Protein AF-A0A1F3XT17-F1 (afdb_monomer_lite)

Structure (mmCIF, N/CA/C/O backbone):
data_AF-A0A1F3XT17-F1
#
_entry.id   AF-A0A1F3XT17-F1
#
loop_
_atom_site.group_PDB
_atom_site.id
_atom_site.type_symbol
_atom_site.label_atom_id
_atom_site.label_alt_id
_atom_site.label_comp_id
_atom_site.label_asym_id
_atom_site.label_entity_id
_atom_site.label_seq_id
_atom_site.pdbx_PDB_ins_code
_atom_site.Cartn_x
_atom_site.Cartn_y
_atom_site.Cartn_z
_atom_site.occupancy
_atom_site.B_iso_or_equiv
_atom_site.auth_seq_id
_atom_site.auth_comp_id
_atom_site.auth_asym_id
_atom_site.auth_atom_id
_atom_site.pdbx_PDB_model_num
ATOM 1 N N . MET A 1 1 ? 41.816 -29.889 -20.019 1.00 43.56 1 MET A N 1
ATOM 2 C CA . MET A 1 1 ? 42.282 -30.436 -18.728 1.00 43.56 1 MET A CA 1
ATOM 3 C C . MET A 1 1 ? 43.667 -29.885 -18.440 1.00 43.56 1 MET A C 1
ATOM 5 O O . MET A 1 1 ? 44.611 -30.309 -19.085 1.00 43.56 1 MET A O 1
ATOM 9 N N . CYS A 1 2 ? 43.769 -28.908 -17.539 1.00 30.56 2 CYS A N 1
ATOM 10 C CA . CYS A 1 2 ? 45.002 -28.573 -16.827 1.00 30.56 2 CYS A CA 1
ATOM 11 C C . CYS A 1 2 ? 44.599 -27.730 -15.607 1.00 30.56 2 CYS A C 1
ATOM 13 O O . CYS A 1 2 ? 44.061 -26.636 -15.766 1.00 30.56 2 CYS A O 1
ATOM 15 N N . LEU A 1 3 ? 44.747 -28.311 -14.414 1.00 32.50 3 LEU A N 1
ATOM 16 C CA . LEU A 1 3 ? 44.487 -27.678 -13.122 1.00 32.50 3 LEU A CA 1
ATOM 17 C C . LEU A 1 3 ? 45.632 -26.719 -12.788 1.00 32.50 3 LEU A C 1
ATOM 19 O O . LEU A 1 3 ? 46.785 -27.142 -12.772 1.00 32.50 3 LEU A O 1
ATOM 23 N N . ILE A 1 4 ? 45.309 -25.484 -12.406 1.00 33.16 4 ILE A N 1
ATOM 24 C CA . ILE A 1 4 ? 46.196 -24.653 -11.587 1.00 33.16 4 ILE A CA 1
ATOM 25 C C . ILE A 1 4 ? 45.368 -24.099 -10.426 1.00 33.16 4 ILE A C 1
ATOM 27 O O . ILE A 1 4 ? 44.547 -23.198 -10.590 1.00 33.16 4 ILE A O 1
ATOM 31 N N . SER A 1 5 ? 45.588 -24.689 -9.252 1.00 33.97 5 SER A N 1
ATOM 32 C CA . SER A 1 5 ? 45.163 -24.177 -7.952 1.00 33.97 5 SER A CA 1
ATOM 33 C C . SER A 1 5 ? 45.982 -22.941 -7.593 1.00 33.97 5 SER A C 1
ATOM 35 O O . SER A 1 5 ? 47.209 -23.008 -7.557 1.00 33.97 5 SER A O 1
ATOM 37 N N . ILE A 1 6 ? 45.317 -21.838 -7.248 1.00 36.75 6 ILE A N 1
ATOM 38 C CA . ILE A 1 6 ? 45.936 -20.730 -6.513 1.00 36.75 6 ILE A CA 1
ATOM 39 C C . ILE A 1 6 ? 45.134 -20.512 -5.235 1.00 36.75 6 ILE A C 1
ATOM 41 O O . ILE A 1 6 ? 44.016 -20.003 -5.242 1.00 36.75 6 ILE A O 1
ATOM 45 N N . ILE A 1 7 ? 45.753 -20.916 -4.130 1.00 37.50 7 ILE A N 1
ATOM 46 C CA . ILE A 1 7 ? 45.386 -20.548 -2.769 1.00 37.50 7 ILE A CA 1
ATOM 47 C C . ILE A 1 7 ? 45.776 -19.077 -2.581 1.00 37.50 7 ILE A C 1
ATOM 49 O O . ILE A 1 7 ? 46.953 -18.730 -2.665 1.00 37.50 7 ILE A O 1
ATOM 53 N N . LYS A 1 8 ? 44.800 -18.213 -2.296 1.00 33.25 8 LYS A N 1
ATOM 54 C CA . LYS A 1 8 ? 45.031 -16.899 -1.684 1.00 33.25 8 LYS A CA 1
ATOM 55 C C . LYS A 1 8 ? 44.232 -16.818 -0.387 1.00 33.25 8 LYS A C 1
ATOM 57 O O . LYS A 1 8 ? 43.048 -16.509 -0.385 1.00 33.25 8 LYS A O 1
ATOM 62 N N . ALA A 1 9 ? 44.917 -17.112 0.712 1.00 38.06 9 ALA A N 1
ATOM 63 C CA . ALA A 1 9 ? 44.540 -16.674 2.046 1.00 38.06 9 ALA A CA 1
ATOM 64 C C . ALA A 1 9 ? 45.065 -15.246 2.227 1.00 38.06 9 ALA A C 1
ATOM 66 O O . ALA A 1 9 ? 46.262 -15.034 2.037 1.00 38.06 9 ALA A O 1
ATOM 67 N N . SER A 1 10 ? 44.215 -14.279 2.584 1.00 33.91 10 SER A N 1
ATOM 68 C CA . SER A 1 10 ? 44.646 -13.046 3.261 1.00 33.91 10 SER A CA 1
ATOM 69 C C . SER A 1 10 ? 43.464 -12.306 3.899 1.00 33.91 10 SER A C 1
ATOM 71 O O . SER A 1 10 ? 42.670 -11.675 3.214 1.00 33.91 10 SER A O 1
ATOM 73 N N . ILE A 1 11 ? 43.404 -12.425 5.228 1.00 35.34 11 ILE A N 1
ATOM 74 C CA . ILE A 1 11 ? 43.236 -11.345 6.215 1.00 35.34 11 ILE A CA 1
ATOM 75 C C . ILE A 1 11 ? 42.023 -10.416 6.006 1.00 35.34 11 ILE A C 1
ATOM 77 O O . ILE A 1 11 ? 42.114 -9.374 5.363 1.00 35.34 11 ILE A O 1
ATOM 81 N N . LEU A 1 12 ? 40.910 -10.752 6.667 1.00 33.56 12 LEU A N 1
ATOM 82 C CA . LEU A 1 12 ? 39.884 -9.775 7.040 1.00 33.56 12 LEU A CA 1
ATOM 83 C C . LEU A 1 12 ? 40.379 -8.950 8.243 1.00 33.56 12 LEU A C 1
ATOM 85 O O . LEU A 1 12 ? 40.774 -9.549 9.247 1.00 33.56 12 LEU A O 1
ATOM 89 N N . PRO A 1 13 ? 40.317 -7.608 8.212 1.00 38.50 13 PRO A N 1
ATOM 90 C CA . PRO A 1 13 ? 40.401 -6.824 9.430 1.00 38.50 13 PRO A CA 1
ATOM 91 C C . PRO A 1 13 ? 39.090 -6.981 10.208 1.00 38.50 13 PRO A C 1
ATOM 93 O O . PRO A 1 13 ? 37.997 -6.900 9.645 1.00 38.50 13 PRO A O 1
ATOM 96 N N . ALA A 1 14 ? 39.208 -7.223 11.511 1.00 35.81 14 ALA A N 1
ATOM 97 C CA . ALA A 1 14 ? 38.090 -7.244 12.439 1.00 35.81 14 ALA A CA 1
ATOM 98 C C . ALA A 1 14 ? 37.377 -5.882 12.414 1.00 35.81 14 ALA A C 1
ATOM 100 O O . ALA A 1 14 ? 37.879 -4.890 12.943 1.00 35.81 14 ALA A O 1
ATOM 101 N N . LEU A 1 15 ? 36.211 -5.836 11.768 1.00 33.75 15 LEU A N 1
ATOM 102 C CA . LEU A 1 15 ? 35.306 -4.700 11.827 1.00 33.75 15 LEU A CA 1
ATOM 103 C C . LEU A 1 15 ? 34.597 -4.755 13.184 1.00 33.75 15 LEU A C 1
ATOM 105 O O . LEU A 1 15 ? 33.729 -5.596 13.418 1.00 33.75 15 LEU A O 1
ATOM 109 N N . THR A 1 16 ? 34.996 -3.880 14.100 1.00 34.88 16 THR A N 1
ATOM 110 C CA . THR A 1 16 ? 34.283 -3.650 15.355 1.00 34.88 16 THR A CA 1
ATOM 111 C C . THR A 1 16 ? 32.865 -3.178 15.026 1.00 34.88 16 THR A C 1
ATOM 113 O O . THR A 1 16 ? 32.671 -2.036 14.611 1.00 34.88 16 THR A O 1
ATOM 116 N N . LEU A 1 17 ? 31.870 -4.055 15.198 1.00 33.22 17 LEU A N 1
ATOM 117 C CA . LEU A 1 17 ? 30.457 -3.678 15.202 1.00 33.22 17 LEU A CA 1
ATOM 118 C C . LEU A 1 17 ? 30.220 -2.720 16.381 1.00 33.22 17 LEU A C 1
ATOM 120 O O . LEU A 1 17 ? 30.021 -3.145 17.520 1.00 33.22 17 LEU A O 1
ATOM 124 N N . LEU A 1 18 ? 30.234 -1.414 16.113 1.00 31.41 18 LEU A N 1
ATOM 125 C CA . LEU A 1 18 ? 29.576 -0.448 16.982 1.00 31.41 18 LEU A CA 1
ATOM 126 C C . LEU A 1 18 ? 28.069 -0.695 16.868 1.00 31.41 18 LEU A C 1
ATOM 128 O O . LEU A 1 18 ? 27.424 -0.278 15.909 1.00 31.41 18 LEU A O 1
ATOM 132 N N . PHE A 1 19 ? 27.506 -1.380 17.862 1.00 31.92 19 PHE A N 1
ATOM 133 C CA . PHE A 1 19 ? 26.073 -1.346 18.113 1.00 31.92 19 PHE A CA 1
ATOM 134 C C . PHE A 1 19 ? 25.685 0.099 18.441 1.00 31.92 19 PHE A C 1
ATOM 136 O O . PHE A 1 19 ? 25.829 0.554 19.578 1.00 31.92 19 PHE A O 1
ATOM 143 N N . LEU A 1 20 ? 25.202 0.831 17.437 1.00 32.53 20 LEU A N 1
ATOM 144 C CA . LEU A 1 20 ? 24.429 2.044 17.657 1.00 32.53 20 LEU A CA 1
ATOM 145 C C . LEU A 1 20 ? 23.206 1.636 18.481 1.00 32.53 20 LEU A C 1
ATOM 147 O O . LEU A 1 20 ? 22.296 0.969 17.989 1.00 32.53 20 LEU A O 1
ATOM 151 N N . ARG A 1 21 ? 23.218 1.983 19.772 1.00 31.16 21 ARG A N 1
ATOM 152 C CA . ARG A 1 21 ? 22.024 1.892 20.611 1.00 31.16 21 ARG A CA 1
ATOM 153 C C . ARG A 1 21 ? 20.916 2.693 19.918 1.00 31.16 21 ARG A C 1
ATOM 155 O O . ARG A 1 21 ? 21.193 3.820 19.501 1.00 31.16 21 ARG A O 1
ATOM 162 N N . PRO A 1 22 ? 19.688 2.159 19.794 1.00 33.78 22 PRO A N 1
ATOM 163 C CA . PRO A 1 22 ? 18.572 2.952 19.304 1.00 33.78 22 PRO A CA 1
ATOM 164 C C . PRO A 1 22 ? 18.454 4.201 20.176 1.00 33.78 22 PRO A C 1
ATOM 166 O O . PRO A 1 22 ? 18.543 4.109 21.403 1.00 33.78 22 PRO A O 1
ATOM 169 N N . ALA A 1 23 ? 18.302 5.359 19.534 1.00 30.42 23 ALA A N 1
ATOM 170 C CA . ALA A 1 23 ? 18.061 6.613 20.223 1.00 30.42 23 ALA A CA 1
ATOM 171 C C . ALA A 1 23 ? 16.860 6.424 21.157 1.00 30.42 23 ALA A C 1
ATOM 173 O O . ALA A 1 23 ? 15.727 6.229 20.717 1.00 30.42 23 ALA A O 1
ATOM 174 N N . THR A 1 24 ? 17.120 6.421 22.462 1.00 31.16 24 THR A N 1
ATOM 175 C CA . THR A 1 24 ? 16.071 6.477 23.470 1.00 31.16 24 THR A CA 1
ATOM 176 C C . THR A 1 24 ? 15.416 7.839 23.328 1.00 31.16 24 THR A C 1
ATOM 178 O O . THR A 1 24 ? 16.029 8.855 23.657 1.00 31.16 24 THR A O 1
ATOM 181 N N . VAL A 1 25 ? 14.195 7.861 22.793 1.00 33.38 25 VAL A N 1
ATOM 182 C CA . VAL A 1 25 ? 13.337 9.047 22.820 1.00 33.38 25 VAL A CA 1
ATOM 183 C C . VAL A 1 25 ? 13.284 9.524 24.277 1.00 33.38 25 VAL A C 1
ATOM 185 O O . VAL A 1 25 ? 13.004 8.702 25.156 1.00 33.38 25 VAL A O 1
ATOM 188 N N . PRO A 1 26 ? 13.614 10.793 24.567 1.00 33.16 26 PRO A N 1
ATOM 189 C CA . PRO A 1 26 ? 13.653 11.278 25.935 1.00 33.16 26 PRO A CA 1
ATOM 190 C C . PRO A 1 26 ? 12.273 11.110 26.570 1.00 33.16 26 PRO A C 1
ATOM 192 O O . PRO A 1 26 ? 11.262 11.569 26.037 1.00 33.16 26 PRO A O 1
ATOM 195 N N . ALA A 1 27 ? 12.243 10.422 27.711 1.00 34.31 27 ALA A N 1
ATOM 196 C CA . ALA A 1 27 ? 11.067 10.359 28.556 1.00 34.31 27 ALA A CA 1
ATOM 197 C C . ALA A 1 27 ? 10.729 11.790 28.996 1.00 34.31 27 ALA A C 1
ATOM 199 O O . ALA A 1 27 ? 11.517 12.439 29.682 1.00 34.31 27 ALA A O 1
ATOM 200 N N . ALA A 1 28 ? 9.578 12.290 28.553 1.00 32.94 28 ALA A N 1
ATOM 201 C CA . ALA A 1 28 ? 9.070 13.596 28.938 1.00 32.94 28 ALA A CA 1
ATOM 202 C C . ALA A 1 28 ? 8.878 13.648 30.464 1.00 32.94 28 ALA A C 1
ATOM 204 O O . ALA A 1 28 ? 8.104 12.870 31.023 1.00 32.94 28 ALA A O 1
ATOM 205 N N . THR A 1 29 ? 9.576 14.557 31.143 1.00 34.09 29 THR A N 1
ATOM 206 C CA . THR A 1 29 ? 9.426 14.800 32.583 1.00 34.09 29 THR A CA 1
ATOM 207 C C . THR A 1 29 ? 8.677 16.107 32.860 1.00 34.09 29 THR A C 1
ATOM 209 O O . THR A 1 29 ? 9.153 17.157 32.447 1.00 34.09 29 THR A O 1
ATOM 212 N N . ALA A 1 30 ? 7.580 15.978 33.627 1.00 36.69 30 ALA A N 1
ATOM 213 C CA . ALA A 1 30 ? 6.891 16.920 34.536 1.00 36.69 30 ALA A CA 1
ATOM 214 C C . ALA A 1 30 ? 6.422 18.303 33.998 1.00 36.69 30 ALA A C 1
ATOM 216 O O . ALA A 1 30 ? 7.185 19.040 33.398 1.00 36.69 30 ALA A O 1
ATOM 217 N N . GLY A 1 31 ? 5.190 18.770 34.241 1.00 33.38 31 GLY A N 1
ATOM 218 C CA . GLY A 1 31 ? 4.309 18.481 35.375 1.00 33.38 31 GLY A CA 1
ATOM 219 C C . GLY A 1 31 ? 2.813 18.629 35.065 1.00 33.38 31 GLY A C 1
ATOM 220 O O . GLY A 1 31 ? 2.387 19.517 34.332 1.00 33.38 31 GLY A O 1
ATOM 221 N N . GLY A 1 32 ? 2.042 17.720 35.663 1.00 34.00 32 GLY A N 1
ATOM 222 C CA . GLY A 1 32 ? 0.626 17.449 35.412 1.00 34.00 32 GLY A CA 1
ATOM 223 C C . GLY A 1 32 ? 0.459 15.992 34.958 1.00 34.00 32 GLY A C 1
ATOM 224 O O . GLY A 1 32 ? 1.252 15.545 34.124 1.00 34.00 32 GLY A O 1
ATOM 225 N N . PRO A 1 33 ? -0.496 15.204 35.498 1.00 36.06 33 PRO A N 1
ATOM 226 C CA . PRO A 1 33 ? -0.820 13.922 34.883 1.00 36.06 33 PRO A CA 1
ATOM 227 C C . PRO A 1 33 ? -1.202 14.204 33.421 1.00 36.06 33 PRO A C 1
ATOM 229 O O . PRO A 1 33 ? -1.972 15.139 33.182 1.00 36.06 33 PRO A O 1
ATOM 232 N N . PRO A 1 34 ? -0.647 13.471 32.437 1.00 51.81 34 PRO A N 1
ATOM 233 C CA . PRO A 1 34 ? -1.040 13.668 31.050 1.00 51.81 34 PRO A CA 1
ATOM 234 C C . PRO A 1 34 ? -2.566 13.543 30.973 1.00 51.81 34 PRO A C 1
ATOM 236 O O . PRO A 1 34 ? -3.115 12.656 31.637 1.00 51.81 34 PRO A O 1
ATOM 239 N N . PRO A 1 35 ? -3.262 14.420 30.226 1.00 60.84 35 PRO A N 1
ATOM 240 C CA . PRO A 1 35 ? -4.709 14.337 30.117 1.00 60.84 35 PRO A CA 1
ATOM 241 C C . PRO A 1 35 ? -5.075 12.910 29.712 1.00 60.84 35 PRO A C 1
ATOM 243 O O . PRO A 1 35 ? -4.561 12.380 28.724 1.00 60.84 35 PRO A O 1
ATOM 246 N N . SER A 1 36 ? -5.887 12.247 30.531 1.00 80.62 36 SER A N 1
ATOM 247 C CA . SER A 1 36 ? -6.351 10.903 30.224 1.00 80.62 36 SER A CA 1
ATOM 248 C C . SER A 1 36 ? -7.244 10.960 28.988 1.00 80.62 36 SER A C 1
ATOM 250 O O . SER A 1 36 ? -7.932 11.949 28.732 1.00 80.62 36 SER A O 1
ATOM 252 N N . PHE A 1 37 ? -7.218 9.898 28.188 1.00 83.50 37 PHE A N 1
ATOM 253 C CA . PHE A 1 37 ? -8.181 9.742 27.108 1.00 83.50 37 PHE A CA 1
ATOM 254 C C . PHE A 1 37 ? -9.600 9.688 27.688 1.00 83.50 37 PHE A C 1
ATOM 256 O O . PHE A 1 37 ? -9.872 8.909 28.603 1.00 83.50 37 PHE A O 1
ATOM 263 N N . VAL A 1 38 ? -10.509 10.483 27.127 1.00 85.44 38 VAL A N 1
ATOM 264 C CA . VAL A 1 38 ? -11.935 10.482 27.463 1.00 85.44 38 VAL A CA 1
ATOM 265 C C . VAL A 1 38 ? -12.695 9.759 26.361 1.00 85.44 38 VAL A C 1
ATOM 267 O O . VAL A 1 38 ? -12.436 9.952 25.173 1.00 85.44 38 VAL A O 1
ATOM 270 N N . LYS A 1 39 ? -13.639 8.902 26.743 1.00 88.19 39 LYS A N 1
ATOM 271 C CA . LYS A 1 39 ? -14.502 8.201 25.794 1.00 88.19 39 LYS A CA 1
ATOM 272 C C . LYS A 1 39 ? -15.477 9.191 25.151 1.00 88.19 39 LYS A C 1
ATOM 274 O O . LYS A 1 39 ? -16.264 9.812 25.856 1.00 88.19 39 LYS A O 1
ATOM 279 N N . LEU A 1 40 ? -15.437 9.308 23.824 1.00 84.38 40 LEU A N 1
ATOM 280 C CA . LEU A 1 40 ? -16.256 10.251 23.056 1.00 84.38 40 LEU A CA 1
ATOM 281 C C . LEU A 1 40 ? -17.513 9.594 22.472 1.00 84.38 40 LEU A C 1
ATOM 283 O O . LEU A 1 40 ? -18.587 10.185 22.495 1.00 84.38 40 LEU A O 1
ATOM 287 N N . ALA A 1 41 ? -17.389 8.378 21.930 1.00 87.94 41 ALA A N 1
ATOM 288 C CA . ALA A 1 41 ? -18.494 7.682 21.270 1.00 87.94 41 ALA A CA 1
ATOM 289 C C . ALA A 1 41 ? -18.269 6.162 21.186 1.00 87.94 41 ALA A C 1
ATOM 291 O O . ALA A 1 41 ? -17.144 5.673 21.305 1.00 87.94 41 ALA A O 1
ATOM 292 N N . ASN A 1 42 ? -19.349 5.420 20.921 1.00 86.19 42 ASN A N 1
ATOM 293 C CA . ASN A 1 42 ? -19.303 4.020 20.492 1.00 86.19 42 ASN A CA 1
ATOM 294 C C . ASN A 1 42 ? -19.798 3.924 19.044 1.00 86.19 42 ASN A C 1
ATOM 296 O O . ASN A 1 42 ? -20.950 4.258 18.766 1.00 86.19 42 ASN A O 1
ATOM 300 N N . ALA A 1 43 ? -18.976 3.404 18.137 1.00 86.19 43 ALA A N 1
ATOM 301 C CA . ALA A 1 43 ? -19.401 3.017 16.796 1.00 86.19 43 ALA A CA 1
ATOM 302 C C . ALA A 1 43 ? -19.833 1.544 16.825 1.00 86.19 43 ALA A C 1
ATOM 304 O O . ALA A 1 43 ? -19.131 0.661 16.333 1.00 86.19 43 ALA A O 1
ATOM 305 N N . MET A 1 44 ? -20.979 1.270 17.463 1.00 80.38 44 MET A N 1
ATOM 306 C CA . MET A 1 44 ? -21.419 -0.097 17.793 1.00 80.38 44 MET A CA 1
ATOM 307 C C . MET A 1 44 ? -21.474 -1.028 16.576 1.00 80.38 44 MET A C 1
ATOM 309 O O . MET A 1 44 ? -21.053 -2.175 16.677 1.00 80.38 44 MET A O 1
ATOM 313 N N . ALA A 1 45 ? -21.915 -0.526 15.418 1.00 76.88 45 ALA A N 1
ATOM 314 C CA . ALA A 1 45 ? -21.977 -1.309 14.181 1.00 76.88 45 ALA A CA 1
ATOM 315 C C . ALA A 1 45 ? -20.597 -1.788 13.690 1.00 76.88 45 ALA A C 1
ATOM 317 O O . ALA A 1 45 ? -20.510 -2.808 13.014 1.00 76.88 45 ALA A O 1
ATOM 318 N N . ALA A 1 46 ? -19.527 -1.074 14.049 1.00 76.75 46 ALA A N 1
ATOM 319 C CA . ALA A 1 46 ? -18.148 -1.409 13.703 1.00 76.75 46 ALA A CA 1
ATOM 320 C C . ALA A 1 46 ? -17.365 -2.045 14.871 1.00 76.75 46 ALA A C 1
ATOM 322 O O . ALA A 1 46 ? -16.191 -2.367 14.700 1.00 76.75 46 ALA A O 1
ATOM 323 N N . GLY A 1 47 ? -17.973 -2.198 16.057 1.00 86.06 47 GLY A N 1
ATOM 324 C CA . GLY A 1 47 ? -17.296 -2.702 17.260 1.00 86.06 47 GLY A CA 1
ATOM 325 C C . GLY A 1 47 ? -16.197 -1.780 17.812 1.00 86.06 47 GLY A C 1
ATOM 326 O O . GLY A 1 47 ? -15.337 -2.243 18.563 1.00 86.06 47 GLY A O 1
ATOM 327 N N . ALA A 1 48 ? -16.203 -0.494 17.436 1.00 89.50 48 ALA A N 1
ATOM 328 C CA . ALA A 1 48 ? -15.146 0.455 17.786 1.00 89.50 48 ALA A CA 1
ATOM 329 C C . ALA A 1 48 ? -15.557 1.414 18.916 1.00 89.50 48 ALA A C 1
ATOM 331 O O . ALA A 1 48 ? -16.668 1.956 18.908 1.00 89.50 48 ALA A O 1
ATOM 332 N N . THR A 1 49 ? -14.635 1.697 19.839 1.00 93.12 49 THR A N 1
ATOM 333 C CA . THR A 1 49 ? -14.759 2.806 20.803 1.00 93.12 49 THR A CA 1
ATOM 334 C C . THR A 1 49 ? -13.881 3.980 20.374 1.00 93.12 49 THR A C 1
ATOM 336 O O . THR A 1 49 ? -12.705 3.795 20.072 1.00 93.12 49 THR A O 1
ATOM 339 N N . ILE A 1 50 ? -14.426 5.196 20.371 1.00 90.69 50 ILE A N 1
ATOM 340 C CA . ILE A 1 50 ? -13.673 6.411 20.037 1.00 90.69 50 ILE A CA 1
ATOM 341 C C . ILE A 1 50 ? -13.273 7.114 21.332 1.00 90.69 50 ILE A C 1
ATOM 343 O O . ILE A 1 50 ? -14.130 7.443 22.156 1.00 90.69 50 ILE A O 1
ATOM 347 N N . TRP A 1 51 ? -11.978 7.365 21.487 1.00 90.25 51 TRP A N 1
ATOM 348 C CA . TRP A 1 51 ? -11.380 8.069 22.613 1.00 90.25 51 TRP A CA 1
ATOM 349 C C . TRP A 1 51 ? -10.700 9.350 22.131 1.00 90.25 51 TRP A C 1
ATOM 351 O O . TRP A 1 51 ? -10.104 9.365 21.057 1.00 90.25 51 TRP A O 1
ATOM 361 N N . GLY A 1 52 ? -10.750 10.411 22.933 1.00 85.12 52 GLY A N 1
ATOM 362 C CA . GLY A 1 52 ? -10.095 11.686 22.648 1.00 85.12 52 GLY A CA 1
ATOM 363 C C . GLY A 1 52 ? -9.150 12.107 23.764 1.00 85.12 52 GLY A C 1
ATOM 364 O O . GLY A 1 52 ? -9.488 11.975 24.940 1.00 85.12 52 GLY A O 1
ATOM 365 N N . ARG A 1 53 ? -7.980 12.637 23.409 1.00 85.94 53 ARG A N 1
ATOM 366 C CA . ARG A 1 53 ? -7.043 13.289 24.327 1.00 85.94 53 ARG A CA 1
ATOM 367 C C . ARG A 1 53 ? -6.589 14.613 23.743 1.00 85.94 53 ARG A C 1
ATOM 369 O O . ARG A 1 53 ? -6.247 14.687 22.566 1.00 85.94 53 ARG A O 1
ATOM 376 N N . ALA A 1 54 ? -6.544 15.635 24.600 1.00 72.31 54 ALA A N 1
ATOM 377 C CA . ALA A 1 54 ? -6.055 16.962 24.238 1.00 72.31 54 ALA A CA 1
ATOM 378 C C . ALA A 1 54 ? -6.662 17.460 22.916 1.00 72.31 54 ALA A C 1
ATOM 380 O O . ALA A 1 54 ? -5.968 18.015 22.072 1.00 72.31 54 ALA A O 1
ATOM 381 N N . CYS A 1 55 ? -7.976 17.290 22.770 1.00 64.50 55 CYS A N 1
ATOM 382 C CA . CYS A 1 55 ? -8.788 17.875 21.701 1.00 64.50 55 CYS A CA 1
ATOM 383 C C . CYS A 1 55 ? -8.732 19.423 21.641 1.00 64.50 55 CYS A C 1
ATOM 385 O O . CYS A 1 55 ? -9.460 20.018 20.859 1.00 64.50 55 CYS A O 1
ATOM 387 N N . GLY A 1 56 ? -7.932 20.075 22.493 1.00 57.38 56 GLY A N 1
ATOM 388 C CA . GLY A 1 56 ? -7.956 21.511 22.755 1.00 57.38 56 GLY A CA 1
ATOM 389 C C . GLY A 1 56 ? -7.653 22.415 21.552 1.00 57.38 56 GLY A C 1
ATOM 390 O O . GLY A 1 56 ? -7.146 21.970 20.529 1.00 57.38 56 GLY A O 1
ATOM 391 N N . THR A 1 57 ? -7.985 23.699 21.761 1.00 48.22 57 THR A N 1
ATOM 392 C CA . THR A 1 57 ? -8.250 24.824 20.824 1.00 48.22 57 THR A CA 1
ATOM 393 C C . THR A 1 57 ? -9.459 24.673 19.904 1.00 48.22 57 THR A C 1
ATOM 395 O O . THR A 1 57 ? -10.072 25.686 19.573 1.00 48.22 57 THR A O 1
ATOM 398 N N . MET A 1 58 ? -9.881 23.452 19.586 1.00 49.59 58 MET A N 1
ATOM 399 C CA . MET A 1 58 ? -11.230 23.181 19.088 1.00 49.59 58 MET A CA 1
ATOM 400 C C . MET A 1 58 ? -12.195 23.200 20.287 1.00 49.59 58 MET A C 1
ATOM 402 O O . MET A 1 58 ? -11.881 22.635 21.335 1.00 49.59 58 MET A O 1
ATOM 406 N N . GLN A 1 59 ? -13.330 23.901 20.197 1.00 57.22 59 GLN A N 1
ATOM 407 C CA . GLN A 1 59 ? -14.326 23.876 21.280 1.00 57.22 59 GLN A CA 1
ATOM 408 C C . GLN A 1 59 ? -14.809 22.426 21.472 1.00 57.22 59 GLN A C 1
ATOM 410 O O . GLN A 1 59 ? -14.841 21.672 20.503 1.00 57.22 59 GLN A O 1
ATOM 415 N N . ASP A 1 60 ? -15.192 22.011 22.687 1.00 58.75 60 ASP A N 1
ATOM 416 C CA . ASP A 1 60 ? -15.630 20.627 22.982 1.00 58.75 60 ASP A CA 1
ATOM 417 C C . ASP A 1 60 ? -16.691 20.095 21.988 1.00 58.75 60 ASP A C 1
ATOM 419 O O . ASP A 1 60 ? -16.741 18.899 21.677 1.00 58.75 60 ASP A O 1
ATOM 423 N N . GLU A 1 61 ? -17.494 21.000 21.418 1.00 62.38 61 GLU A N 1
ATOM 424 C CA . GLU A 1 61 ? -18.467 20.729 20.355 1.00 62.38 61 GLU A CA 1
ATOM 425 C C . GLU A 1 61 ? -17.853 20.101 19.087 1.00 62.38 61 GLU A C 1
ATOM 427 O O . GLU A 1 61 ? -18.473 19.244 18.445 1.00 62.38 61 GLU A O 1
ATOM 432 N N . ASP A 1 62 ? -16.622 20.463 18.733 1.00 75.12 62 ASP A N 1
ATOM 433 C CA . ASP A 1 62 ? -15.961 19.986 17.523 1.00 75.12 62 ASP A CA 1
ATOM 434 C C . ASP A 1 62 ? -15.438 18.551 17.664 1.00 75.12 62 ASP A C 1
ATOM 436 O O . ASP A 1 62 ? -15.486 17.782 16.696 1.00 75.12 62 ASP A O 1
ATOM 440 N N . CYS A 1 63 ? -14.996 18.131 18.857 1.00 74.06 63 CYS A N 1
ATOM 441 C CA . CYS A 1 63 ? -14.589 16.738 19.071 1.00 74.06 63 CYS A CA 1
ATOM 442 C C . CYS A 1 63 ? -15.792 15.788 19.086 1.00 74.06 63 CYS A C 1
ATOM 444 O O . CYS A 1 63 ? -15.721 14.704 18.501 1.00 74.06 63 CYS A O 1
ATOM 446 N N . GLY A 1 64 ? -16.932 16.214 19.642 1.00 79.00 64 GLY A N 1
ATOM 447 C CA . GLY A 1 64 ? -18.190 15.468 19.530 1.00 79.00 64 GLY A CA 1
ATOM 448 C C . GLY A 1 64 ? -18.649 15.312 18.074 1.00 79.00 64 GLY A C 1
ATOM 449 O O . GLY A 1 64 ? -18.985 14.207 17.632 1.00 79.00 64 GLY A O 1
ATOM 450 N N . ARG A 1 65 ? -18.595 16.396 17.286 1.00 83.00 65 ARG A N 1
ATOM 451 C CA . ARG A 1 65 ? -18.922 16.372 15.849 1.00 83.00 65 ARG A CA 1
ATOM 452 C C . ARG A 1 65 ? -17.980 15.462 15.060 1.00 83.00 65 ARG A C 1
ATOM 454 O O . ARG A 1 65 ? -18.441 14.664 14.242 1.00 83.00 65 ARG A O 1
ATOM 461 N N . THR A 1 66 ? -16.682 15.545 15.336 1.00 83.69 66 THR A N 1
ATOM 462 C CA . THR A 1 66 ? -15.652 14.700 14.720 1.00 83.69 66 THR A CA 1
ATOM 463 C C . THR A 1 66 ? -15.900 13.222 15.021 1.00 83.69 66 THR A C 1
ATOM 465 O O . THR A 1 66 ? -15.961 12.410 14.099 1.00 83.69 66 THR A O 1
ATOM 468 N N . ALA A 1 67 ? -16.155 12.869 16.285 1.00 86.50 67 ALA A N 1
ATOM 469 C CA . ALA A 1 67 ? -16.466 11.496 16.682 1.00 86.50 67 ALA A CA 1
ATOM 470 C C . ALA A 1 67 ? -17.741 10.962 16.002 1.00 86.50 67 ALA A C 1
ATOM 472 O O . ALA A 1 67 ? -17.773 9.814 15.557 1.00 86.50 67 ALA A O 1
ATOM 473 N N . SER A 1 68 ? -18.775 11.798 15.862 1.00 86.25 68 SER A N 1
ATOM 474 C CA . SER A 1 68 ? -20.006 11.446 15.141 1.00 86.25 68 SER A CA 1
ATOM 475 C C . SER A 1 68 ? -19.754 11.183 13.650 1.00 86.25 68 SER A C 1
ATOM 477 O O . SER A 1 68 ? -20.225 10.185 13.096 1.00 86.25 68 SER A O 1
ATOM 479 N N . ASN A 1 69 ? -18.949 12.027 12.997 1.00 87.31 69 ASN A N 1
ATOM 480 C CA . ASN A 1 69 ? -18.574 11.846 11.593 1.00 87.31 69 ASN A CA 1
ATOM 481 C C . ASN A 1 69 ? -17.762 10.568 11.369 1.00 87.31 69 ASN A C 1
ATOM 483 O O . ASN A 1 69 ? -18.104 9.788 10.478 1.00 87.31 69 ASN A O 1
ATOM 487 N N . ILE A 1 70 ? -16.766 10.313 12.221 1.00 90.81 70 ILE A N 1
ATOM 488 C CA . ILE A 1 70 ? -15.979 9.075 12.195 1.00 90.81 70 ILE A CA 1
ATOM 489 C C . ILE A 1 70 ? -16.893 7.862 12.397 1.00 90.81 70 ILE A C 1
ATOM 491 O O . ILE A 1 70 ? -16.830 6.918 11.620 1.00 90.81 70 ILE A O 1
ATOM 495 N N . SER A 1 71 ? -17.797 7.889 13.381 1.00 90.69 71 SER A N 1
ATOM 496 C CA . SER A 1 71 ? -18.731 6.782 13.648 1.00 90.69 71 SER A CA 1
ATOM 497 C C . SER A 1 71 ? -19.587 6.418 12.423 1.00 90.69 71 SER A C 1
ATOM 499 O O . SER A 1 71 ? -19.768 5.240 12.088 1.00 90.69 71 SER A O 1
ATOM 501 N N . ARG A 1 72 ? -20.061 7.433 11.691 1.00 90.19 72 ARG A N 1
ATOM 502 C CA . ARG A 1 72 ? -20.815 7.251 10.444 1.00 90.19 72 ARG A CA 1
ATOM 503 C C . ARG A 1 72 ? -19.963 6.606 9.348 1.00 90.19 72 ARG A C 1
ATOM 505 O O . ARG A 1 72 ? -20.411 5.644 8.727 1.00 90.19 72 ARG A O 1
ATOM 512 N N . GLN A 1 73 ? -18.747 7.112 9.134 1.00 92.25 73 GLN A N 1
ATOM 513 C CA . GLN A 1 73 ? -17.807 6.573 8.144 1.00 92.25 73 GLN A CA 1
ATOM 514 C C . GLN A 1 73 ? -17.418 5.131 8.473 1.00 92.25 73 GLN A C 1
ATOM 516 O O . GLN A 1 73 ? -17.470 4.264 7.606 1.00 92.25 73 GLN A O 1
ATOM 521 N N . LEU A 1 74 ? -17.133 4.838 9.743 1.00 93.38 74 LEU A N 1
ATOM 522 C CA . LEU A 1 74 ? -16.802 3.495 10.213 1.00 93.38 74 LEU A CA 1
ATOM 523 C C . LEU A 1 74 ? -17.892 2.481 9.909 1.00 93.38 74 LEU A C 1
ATOM 525 O O . LEU A 1 74 ? -17.588 1.362 9.518 1.00 93.38 74 LEU A O 1
ATOM 529 N N . THR A 1 75 ? -19.157 2.862 10.062 1.00 91.50 75 THR A N 1
ATOM 530 C CA . THR A 1 75 ? -20.273 1.965 9.746 1.00 91.50 75 THR A CA 1
ATOM 531 C C . THR A 1 75 ? -20.283 1.601 8.259 1.00 91.50 75 THR A C 1
ATOM 533 O O . THR A 1 75 ? -20.546 0.454 7.906 1.00 91.50 75 THR A O 1
ATOM 536 N N . GLN A 1 76 ? -19.969 2.549 7.376 1.00 92.25 76 GLN A N 1
ATOM 537 C CA . GLN A 1 76 ? -19.881 2.289 5.937 1.00 92.25 76 GLN A CA 1
ATOM 538 C C . GLN A 1 76 ? -18.664 1.417 5.607 1.00 92.25 76 GLN A C 1
ATOM 540 O O . GLN A 1 76 ? -18.806 0.395 4.937 1.00 92.25 76 GLN A O 1
ATOM 545 N N . ILE A 1 77 ? -17.492 1.768 6.144 1.00 95.56 77 ILE A N 1
ATOM 546 C CA . ILE A 1 77 ? -16.235 1.047 5.912 1.00 95.56 77 ILE A CA 1
ATOM 547 C C . ILE A 1 77 ? -16.316 -0.389 6.452 1.00 95.56 77 ILE A C 1
ATOM 549 O O . ILE A 1 77 ? -15.992 -1.332 5.737 1.00 95.56 77 ILE A O 1
ATOM 553 N N . ALA A 1 78 ? -16.804 -0.591 7.678 1.00 95.38 78 ALA A N 1
ATOM 554 C CA . ALA A 1 78 ? -16.892 -1.909 8.314 1.00 95.38 78 ALA A CA 1
ATOM 555 C C . ALA A 1 78 ? -17.825 -2.882 7.574 1.00 95.38 78 ALA A C 1
ATOM 557 O O . ALA A 1 78 ? -17.648 -4.097 7.659 1.00 95.38 78 ALA A O 1
ATOM 558 N N . ASN A 1 79 ? -18.802 -2.359 6.828 1.00 95.44 79 ASN A N 1
ATOM 559 C CA . ASN A 1 79 ? -19.692 -3.162 5.993 1.00 95.44 79 ASN A CA 1
ATOM 560 C C . ASN A 1 79 ? -19.095 -3.509 4.620 1.00 95.44 79 ASN A C 1
ATOM 562 O O . ASN A 1 79 ? -19.649 -4.363 3.923 1.00 95.44 79 ASN A O 1
ATOM 566 N N . HIS A 1 80 ? -17.974 -2.894 4.231 1.00 96.94 80 HIS A N 1
ATOM 567 C CA . HIS A 1 80 ? -17.279 -3.212 2.988 1.00 96.94 80 HIS A CA 1
ATOM 568 C C . HIS A 1 80 ? -16.706 -4.639 3.023 1.00 96.94 80 HIS A C 1
ATOM 570 O O . HIS A 1 80 ? -16.242 -5.110 4.063 1.00 96.94 80 HIS A O 1
ATOM 576 N N . GLY A 1 81 ? -16.692 -5.331 1.877 1.00 95.88 81 GLY A N 1
ATOM 577 C CA . GLY A 1 81 ? -16.339 -6.757 1.791 1.00 95.88 81 GLY A CA 1
ATOM 578 C C . GLY A 1 81 ? -14.964 -7.115 2.370 1.00 95.88 81 GLY A C 1
ATOM 579 O O . GLY A 1 81 ? -14.814 -8.169 2.984 1.00 95.88 81 GLY A O 1
ATOM 580 N N . ILE A 1 82 ? -13.986 -6.211 2.257 1.00 96.62 82 ILE A N 1
ATOM 581 C CA . ILE A 1 82 ? -12.627 -6.430 2.780 1.00 96.62 82 ILE A CA 1
ATOM 582 C C . ILE A 1 82 ? -12.518 -6.318 4.310 1.00 96.62 82 ILE A C 1
ATOM 584 O O . ILE A 1 82 ? -11.543 -6.802 4.877 1.00 96.62 82 ILE A O 1
ATOM 588 N N . PHE A 1 83 ? -13.503 -5.711 4.984 1.00 97.38 83 PHE A N 1
ATOM 589 C CA . PHE A 1 83 ? -13.511 -5.507 6.442 1.00 97.38 83 PHE A CA 1
ATOM 590 C C . PHE A 1 83 ? -14.603 -6.299 7.159 1.00 97.38 83 PHE A C 1
ATOM 592 O O . PHE A 1 83 ? -14.448 -6.651 8.333 1.00 97.38 83 PHE A O 1
ATOM 599 N N . LYS A 1 84 ? -15.695 -6.611 6.458 1.00 95.31 84 LYS A N 1
ATOM 600 C CA . LYS A 1 84 ? -16.835 -7.341 7.005 1.00 95.31 84 LYS A CA 1
ATOM 601 C C . LYS A 1 84 ? -16.373 -8.654 7.639 1.00 95.31 84 LYS A C 1
ATOM 603 O O . LYS A 1 84 ? -15.763 -9.496 6.984 1.00 95.31 84 LYS A O 1
ATOM 608 N N . ASN A 1 85 ? -16.683 -8.824 8.925 1.00 95.12 85 ASN A N 1
ATOM 609 C CA . ASN A 1 85 ? -16.306 -9.978 9.757 1.00 95.12 85 ASN A CA 1
ATOM 610 C C . ASN A 1 85 ? -14.790 -10.192 9.960 1.00 95.12 85 ASN A C 1
ATOM 612 O O . ASN A 1 85 ? -14.388 -11.264 10.411 1.00 95.12 85 ASN A O 1
ATOM 616 N N . LYS A 1 86 ? -13.949 -9.208 9.625 1.00 96.31 86 LYS A N 1
ATOM 617 C CA . LYS A 1 86 ? -12.481 -9.293 9.739 1.00 96.31 86 LYS A CA 1
ATOM 618 C C . LYS A 1 86 ? -11.903 -8.337 10.780 1.00 96.31 86 LYS A C 1
ATOM 620 O O . LYS A 1 86 ? -10.773 -8.530 11.217 1.00 96.31 86 LYS A O 1
ATOM 625 N N . LEU A 1 87 ? -12.672 -7.329 11.189 1.00 95.50 87 LEU A N 1
ATOM 626 C CA . LEU A 1 87 ? -12.310 -6.448 12.296 1.00 95.50 87 LEU A CA 1
ATOM 627 C C . LEU A 1 87 ? -12.292 -7.216 13.629 1.00 95.50 87 LEU A C 1
ATOM 629 O O . LEU A 1 87 ? -13.115 -8.117 13.830 1.00 95.50 87 LEU A O 1
ATOM 633 N N . PRO A 1 88 ? -11.398 -6.851 14.567 1.00 94.06 88 PRO A N 1
ATOM 634 C CA . PRO A 1 88 ? -11.468 -7.355 15.931 1.00 94.06 88 PRO A CA 1
ATOM 635 C C . PRO A 1 88 ? -12.846 -7.085 16.544 1.00 94.06 88 PRO A C 1
ATOM 637 O O . PRO A 1 88 ? -13.446 -6.039 16.301 1.00 94.06 88 PRO A O 1
ATOM 640 N N . LYS A 1 89 ? -13.330 -8.002 17.393 1.00 93.19 89 LYS A N 1
ATOM 641 C CA . LYS A 1 89 ? -14.618 -7.836 18.099 1.00 93.19 89 LYS A CA 1
ATOM 642 C C . LYS A 1 89 ? -14.687 -6.526 18.889 1.00 93.19 89 LYS A C 1
ATOM 644 O O . LYS A 1 89 ? -15.755 -5.938 19.008 1.00 93.19 89 LYS A O 1
ATOM 649 N N . THR A 1 90 ? -13.548 -6.116 19.439 1.00 93.69 90 THR A N 1
ATOM 650 C CA . THR A 1 90 ? -13.367 -4.874 20.186 1.00 93.69 90 THR A CA 1
ATOM 651 C C . THR A 1 90 ? -12.077 -4.216 19.731 1.00 93.69 90 THR A C 1
ATOM 653 O O . THR A 1 90 ? -11.010 -4.834 19.782 1.00 93.69 90 THR A O 1
ATOM 656 N N . TRP A 1 91 ? -12.171 -2.964 19.310 1.00 97.06 91 TRP A N 1
ATOM 657 C CA . TRP A 1 91 ? -11.026 -2.135 18.954 1.00 97.06 91 TRP A CA 1
ATOM 658 C C . TRP A 1 91 ? -11.357 -0.663 19.196 1.00 97.06 91 TRP A C 1
ATOM 660 O O . TRP A 1 91 ? -12.474 -0.319 19.595 1.00 97.06 91 TRP A O 1
ATOM 670 N N . ALA A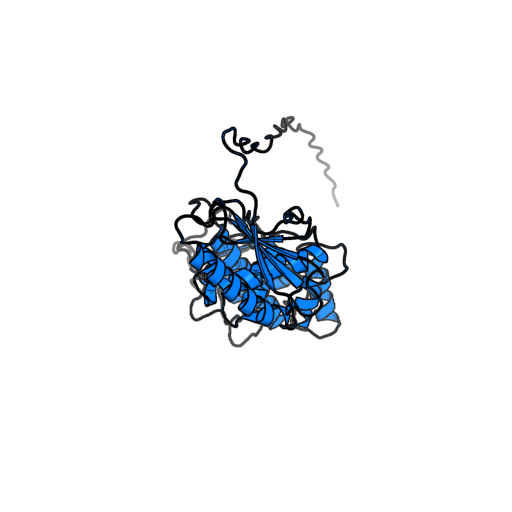 1 92 ? -10.380 0.213 19.000 1.00 96.56 92 ALA A N 1
ATOM 671 C CA . ALA A 1 92 ? -10.536 1.617 19.331 1.00 96.56 92 ALA A CA 1
ATOM 672 C C . ALA A 1 92 ? -9.870 2.572 18.340 1.00 96.56 92 ALA A C 1
ATOM 674 O O . ALA A 1 92 ? -8.903 2.235 17.658 1.00 96.56 92 ALA A O 1
ATOM 675 N N . ILE A 1 93 ? -10.383 3.800 18.323 1.00 95.81 93 ILE A N 1
ATOM 676 C CA . ILE A 1 93 ? -9.756 4.952 17.678 1.00 95.81 93 ILE A CA 1
ATOM 677 C C . ILE A 1 93 ? -9.338 5.926 18.765 1.00 95.81 93 ILE A C 1
ATOM 679 O O . ILE A 1 93 ? -10.158 6.327 19.591 1.00 95.81 93 ILE A O 1
ATOM 683 N N . LEU A 1 94 ? -8.070 6.308 18.744 1.00 94.50 94 LEU A N 1
ATOM 684 C CA . LEU A 1 94 ? -7.490 7.314 19.615 1.00 94.50 94 LEU A CA 1
ATOM 685 C C . LEU A 1 94 ? -7.311 8.599 18.807 1.00 94.50 94 LEU A C 1
ATOM 687 O O . LEU A 1 94 ? -6.520 8.636 17.871 1.00 94.50 94 LEU A O 1
ATOM 691 N N . ILE A 1 95 ? -8.038 9.651 19.160 1.00 92.31 95 ILE A N 1
ATOM 692 C CA . ILE A 1 95 ? -7.853 10.989 18.594 1.00 92.31 95 ILE A CA 1
ATOM 693 C C . ILE A 1 95 ? -6.971 11.768 19.560 1.00 92.31 95 ILE A C 1
ATOM 695 O O . ILE A 1 95 ? -7.362 11.992 20.706 1.00 92.31 95 ILE A O 1
ATOM 699 N N . ASP A 1 96 ? -5.778 12.152 19.118 1.00 90.31 96 ASP A N 1
ATOM 700 C CA . ASP A 1 96 ? -4.762 12.710 20.009 1.00 90.31 96 ASP A CA 1
ATOM 701 C C . ASP A 1 96 ? -4.164 14.003 19.456 1.00 90.31 96 ASP A C 1
ATOM 703 O O . ASP A 1 96 ? -3.351 13.988 18.532 1.00 90.31 96 ASP A O 1
ATOM 707 N N . GLY A 1 97 ? -4.552 15.138 20.043 1.00 86.94 97 GLY A N 1
ATOM 708 C CA . GLY A 1 97 ? -4.046 16.452 19.639 1.00 86.94 97 GLY A CA 1
ATOM 709 C C . GLY A 1 97 ? -2.571 16.680 19.969 1.00 86.94 97 GLY A C 1
ATOM 710 O O . GLY A 1 97 ? -1.959 17.584 19.407 1.00 86.94 97 GLY A O 1
ATOM 711 N N . THR A 1 98 ? -1.968 15.854 20.836 1.00 88.12 98 THR A N 1
ATOM 712 C CA . THR A 1 98 ? -0.528 15.944 21.136 1.00 88.12 98 THR A CA 1
ATOM 713 C C . THR A 1 98 ? 0.335 15.114 20.188 1.00 88.12 98 THR A C 1
ATOM 715 O O . THR A 1 98 ? 1.558 15.131 20.311 1.00 88.12 98 THR A O 1
ATOM 718 N N . TRP A 1 99 ? -0.266 14.327 19.292 1.00 87.62 99 TRP A N 1
ATOM 719 C CA . TRP A 1 99 ? 0.480 13.475 18.374 1.00 87.62 99 TRP A CA 1
ATOM 720 C C . TRP A 1 99 ? 1.131 14.303 17.264 1.00 87.62 99 TRP A C 1
ATOM 722 O O . TRP A 1 99 ? 0.458 14.980 16.487 1.00 87.62 99 TRP A O 1
ATOM 732 N N . THR A 1 100 ? 2.457 14.222 17.158 1.00 87.38 100 THR A N 1
ATOM 733 C CA . THR A 1 100 ? 3.243 14.987 16.180 1.00 87.38 100 THR A CA 1
ATOM 734 C C . THR A 1 100 ? 3.648 14.180 14.943 1.00 87.38 100 THR A C 1
ATOM 736 O O . THR A 1 100 ? 4.058 14.794 13.963 1.00 87.38 100 THR A O 1
ATOM 739 N N . GLY A 1 101 ? 3.476 12.849 14.940 1.00 87.31 101 GLY A N 1
ATOM 740 C CA . GLY A 1 101 ? 3.893 11.941 13.853 1.00 87.31 101 GLY A CA 1
ATOM 741 C C . GLY A 1 101 ? 3.037 12.016 12.579 1.00 87.31 101 GLY A C 1
ATOM 742 O O . GLY A 1 101 ? 2.596 13.090 12.187 1.00 87.31 101 GLY A O 1
ATOM 743 N N . ALA A 1 102 ? 2.782 10.895 11.903 1.00 89.06 102 ALA A N 1
ATOM 744 C CA . ALA A 1 102 ? 1.918 10.873 10.714 1.00 89.06 102 ALA A CA 1
ATOM 745 C C . ALA A 1 102 ? 0.435 11.184 11.029 1.00 89.06 102 ALA A C 1
ATOM 747 O O . ALA A 1 102 ? 0.021 11.198 12.189 1.00 89.06 102 ALA A O 1
ATOM 748 N N . ALA A 1 103 ? -0.373 11.456 9.999 1.00 91.38 103 ALA A N 1
ATOM 749 C CA . ALA A 1 103 ? -1.809 11.735 10.133 1.00 91.38 103 ALA A CA 1
ATOM 750 C C . ALA A 1 103 ? -2.588 10.601 10.831 1.00 91.38 103 ALA A C 1
ATOM 752 O O . ALA A 1 103 ? -3.483 10.870 11.637 1.00 91.38 103 ALA A O 1
ATOM 753 N N . GLY A 1 104 ? -2.204 9.357 10.544 1.00 93.44 104 GLY A N 1
ATOM 754 C CA . GLY A 1 104 ? -2.643 8.145 11.222 1.00 93.44 104 GLY A CA 1
ATOM 755 C C . GLY A 1 104 ? -1.447 7.310 11.670 1.00 93.44 104 GLY A C 1
ATOM 756 O O . GLY A 1 104 ? -0.317 7.520 11.220 1.00 93.44 104 GLY A O 1
ATOM 757 N N . TYR A 1 105 ? -1.681 6.424 12.631 1.00 94.44 105 TYR A N 1
ATOM 758 C CA . TYR A 1 105 ? -0.680 5.487 13.110 1.00 94.44 105 TYR A CA 1
ATOM 759 C C . TYR A 1 105 ? -1.328 4.233 13.691 1.00 94.44 105 TYR A C 1
ATOM 761 O O . TYR A 1 105 ? -2.249 4.297 14.512 1.00 94.44 105 TYR A O 1
ATOM 769 N N . TRP A 1 106 ? -0.742 3.091 13.359 1.00 94.81 106 TRP A N 1
ATOM 770 C CA . TRP A 1 106 ? -1.041 1.808 13.966 1.00 94.81 106 TRP A CA 1
ATOM 771 C C . TRP A 1 106 ? 0.245 1.109 14.419 1.00 94.81 106 TRP A C 1
ATOM 773 O O . TRP A 1 106 ? 1.312 1.248 13.823 1.00 94.81 106 TRP A O 1
ATOM 783 N N . SER A 1 107 ? 0.137 0.320 15.489 1.00 93.56 107 SER A N 1
ATOM 784 C CA . SER A 1 107 ? 1.186 -0.605 15.916 1.00 93.56 107 SER A CA 1
ATOM 785 C C . SER A 1 107 ? 0.575 -1.822 16.615 1.00 93.56 107 SER A C 1
ATOM 787 O O . SER A 1 107 ? -0.411 -1.667 17.345 1.00 93.56 107 SER A O 1
ATOM 789 N N . PRO A 1 108 ? 1.197 -3.016 16.515 1.00 91.69 108 PRO A N 1
ATOM 790 C CA . PRO A 1 108 ? 0.785 -4.201 17.264 1.00 91.69 108 PRO A CA 1
ATOM 791 C C . PRO A 1 108 ? 0.732 -3.998 18.779 1.00 91.69 108 PRO A C 1
ATOM 793 O O . PRO A 1 108 ? 0.053 -4.762 19.462 1.00 91.69 108 PRO A O 1
ATOM 796 N N . THR A 1 109 ? 1.426 -2.993 19.320 1.00 93.94 109 THR A N 1
ATOM 797 C CA . THR A 1 109 ? 1.464 -2.669 20.756 1.00 93.94 109 THR A CA 1
ATOM 798 C C . THR A 1 109 ? 0.596 -1.471 21.139 1.00 93.94 109 THR A C 1
ATOM 800 O O . THR A 1 109 ? 0.449 -1.192 22.327 1.00 93.94 109 THR A O 1
ATOM 803 N N . LEU A 1 110 ? -0.014 -0.778 20.171 1.00 94.50 110 LEU A N 1
ATOM 804 C CA . LEU A 1 110 ? -0.896 0.352 20.449 1.00 94.50 110 LEU A CA 1
ATOM 805 C C . LEU A 1 110 ? -2.206 -0.148 21.071 1.00 94.50 110 LEU A C 1
ATOM 807 O O . LEU A 1 110 ? -2.883 -1.025 20.520 1.00 94.50 110 LEU A O 1
ATOM 811 N N . ARG A 1 111 ? -2.543 0.382 22.247 1.00 95.81 111 ARG A N 1
ATOM 812 C CA . ARG A 1 111 ? -3.723 -0.010 23.021 1.00 95.81 111 ARG A CA 1
ATOM 813 C C . ARG A 1 111 ? -4.503 1.210 23.478 1.00 95.81 111 ARG A C 1
ATOM 815 O O . ARG A 1 111 ? -3.916 2.231 23.828 1.00 95.81 111 ARG A O 1
ATOM 822 N N . ALA A 1 112 ? -5.821 1.075 23.496 1.00 94.56 112 ALA A N 1
ATOM 823 C CA . ALA A 1 112 ? -6.707 2.012 24.169 1.00 94.56 112 ALA A CA 1
ATOM 824 C C . ALA A 1 112 ? -6.679 1.822 25.698 1.00 94.56 112 ALA A C 1
ATOM 826 O O . ALA A 1 112 ? -6.141 0.820 26.179 1.00 94.56 112 ALA A O 1
ATOM 827 N N . PRO A 1 113 ? -7.257 2.758 26.480 1.00 93.38 113 PRO A N 1
ATOM 828 C CA . PRO A 1 113 ? -7.300 2.658 27.943 1.00 93.38 113 PRO A CA 1
ATOM 829 C C . PRO A 1 113 ? -7.946 1.374 28.484 1.00 93.38 113 PRO A C 1
ATOM 831 O O . PRO A 1 113 ? -7.609 0.932 29.577 1.00 93.38 113 PRO A O 1
ATOM 834 N N . ASP A 1 114 ? -8.856 0.768 27.724 1.00 91.75 114 ASP A N 1
ATOM 835 C CA . ASP A 1 114 ? -9.524 -0.497 28.050 1.00 91.75 114 ASP A CA 1
ATOM 836 C C . ASP A 1 114 ? -8.742 -1.746 27.595 1.00 91.75 114 ASP A C 1
ATOM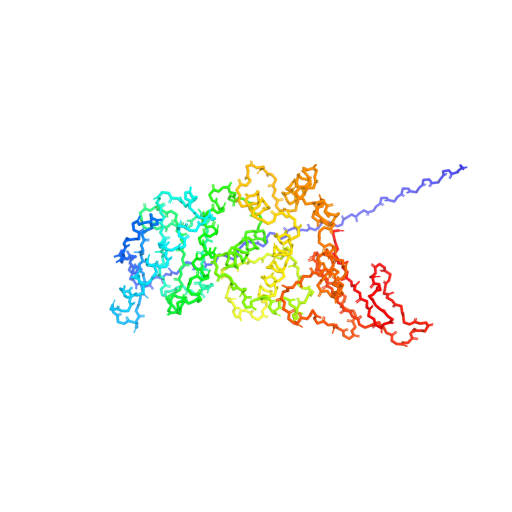 838 O O . ASP A 1 114 ? -9.222 -2.869 27.741 1.00 91.75 114 ASP A O 1
ATOM 842 N N . GLY A 1 115 ? -7.539 -1.571 27.039 1.00 94.38 115 GLY A N 1
ATOM 843 C CA . GLY A 1 115 ? -6.703 -2.654 26.529 1.00 94.38 115 GLY A CA 1
ATOM 844 C C . GLY A 1 115 ? -7.080 -3.145 25.129 1.00 94.38 115 GLY A C 1
ATOM 845 O O . GLY A 1 115 ? -6.456 -4.089 24.641 1.00 94.38 115 GLY A O 1
ATOM 846 N N . ALA A 1 116 ? -8.052 -2.527 24.449 1.00 94.31 116 ALA A N 1
ATOM 847 C CA . ALA A 1 116 ? -8.386 -2.884 23.074 1.00 94.31 116 ALA A CA 1
ATOM 848 C C . ALA A 1 116 ? -7.268 -2.472 22.098 1.00 94.31 116 ALA A C 1
ATOM 850 O O . ALA A 1 116 ? -6.586 -1.463 22.301 1.00 94.31 116 ALA A O 1
ATOM 851 N N . ALA A 1 117 ? -7.083 -3.238 21.016 1.00 95.81 117 ALA A N 1
ATOM 852 C CA . ALA A 1 117 ? -6.215 -2.829 19.911 1.00 95.81 117 ALA A CA 1
ATOM 853 C C . ALA A 1 117 ? -6.729 -1.517 19.308 1.00 95.81 117 ALA A C 1
ATOM 855 O O . ALA A 1 117 ? -7.942 -1.319 19.209 1.00 95.81 117 ALA A O 1
ATOM 856 N N . ALA A 1 118 ? -5.824 -0.622 18.922 1.00 96.62 118 ALA A N 1
ATOM 857 C CA . ALA A 1 118 ? -6.219 0.717 18.516 1.00 96.62 118 ALA A CA 1
ATOM 858 C C . ALA A 1 118 ? -5.470 1.233 17.288 1.00 96.62 118 ALA A C 1
ATOM 860 O O . ALA A 1 118 ? -4.370 0.775 16.979 1.00 96.62 118 ALA A O 1
ATOM 861 N N . ILE A 1 119 ? -6.087 2.213 16.633 1.00 96.62 119 ILE A N 1
ATOM 862 C CA . ILE A 1 119 ? -5.447 3.134 15.691 1.00 96.62 119 ILE A CA 1
ATOM 863 C C . ILE A 1 119 ? -5.410 4.529 16.321 1.00 96.62 119 ILE A C 1
ATOM 865 O O . ILE A 1 119 ? -6.272 4.870 17.135 1.00 96.62 119 ILE A O 1
ATOM 869 N N . LEU A 1 120 ? -4.420 5.332 15.958 1.00 94.88 120 LEU A N 1
ATOM 870 C CA . LEU A 1 120 ? -4.239 6.708 16.409 1.00 94.88 120 LEU A CA 1
ATOM 871 C C . LEU A 1 120 ? -4.432 7.653 15.224 1.00 94.88 120 LEU A C 1
ATOM 873 O O . LEU A 1 120 ? -3.883 7.402 14.159 1.00 94.88 120 LEU A O 1
ATOM 877 N N . LEU A 1 121 ? -5.177 8.740 15.411 1.00 93.56 121 LEU A N 1
ATOM 878 C CA . LEU A 1 121 ? -5.446 9.746 14.385 1.00 93.56 121 LEU A CA 1
ATOM 879 C C . LEU A 1 121 ? -5.176 11.153 14.924 1.00 93.56 121 LEU A C 1
ATOM 881 O O . LEU A 1 121 ? -5.522 11.476 16.067 1.00 93.56 121 LEU A O 1
ATOM 885 N N . LYS A 1 122 ? -4.621 12.022 14.073 1.00 90.12 122 LYS A N 1
ATOM 886 C CA . LYS A 1 122 ? -4.583 13.464 14.345 1.00 90.12 122 LYS A CA 1
ATOM 887 C C . LYS A 1 122 ? -5.982 14.069 14.198 1.00 90.12 122 LYS A C 1
ATOM 889 O O . LYS A 1 122 ? -6.666 13.747 13.225 1.00 90.12 122 LYS A O 1
ATOM 894 N N . PRO A 1 123 ? -6.380 15.025 15.059 1.00 87.38 123 PRO A N 1
ATOM 895 C CA . PRO A 1 123 ? -7.643 15.747 14.895 1.00 87.38 123 PRO A CA 1
ATOM 896 C C . PRO A 1 123 ? -7.794 16.412 13.518 1.00 87.38 123 PRO A C 1
ATOM 898 O O . PRO A 1 123 ? -8.851 16.336 12.897 1.00 87.38 123 PRO A O 1
ATOM 901 N N . SER A 1 124 ? -6.721 17.009 12.988 1.00 85.69 124 SER A N 1
ATOM 902 C CA . SER A 1 124 ? -6.744 17.661 11.673 1.00 85.69 124 SER A CA 1
ATOM 903 C C . SER A 1 124 ? -7.023 16.685 10.528 1.00 85.69 124 SER A C 1
ATOM 905 O O . SER A 1 124 ? -7.691 17.052 9.562 1.00 85.69 124 SER A O 1
ATOM 907 N N . ALA A 1 125 ? -6.581 15.434 10.648 1.00 85.00 125 ALA A N 1
ATOM 908 C CA . ALA A 1 125 ? -6.698 14.427 9.599 1.00 85.00 125 ALA A CA 1
ATOM 909 C C . ALA A 1 125 ? -8.123 13.874 9.429 1.00 85.00 125 ALA A C 1
ATOM 911 O O . ALA A 1 125 ? -8.461 13.321 8.387 1.00 85.00 125 ALA A O 1
ATOM 912 N N . VAL A 1 126 ? -8.975 14.051 10.441 1.00 83.31 126 VAL A N 1
ATOM 913 C CA . VAL A 1 126 ? -10.368 13.576 10.445 1.00 83.31 126 VAL A CA 1
ATOM 914 C C . VAL A 1 126 ? -11.389 14.686 10.159 1.00 83.31 126 VAL A C 1
ATOM 916 O O . VAL A 1 126 ? -12.596 14.448 10.186 1.00 83.31 126 VAL A O 1
ATOM 919 N N . SER A 1 127 ? -10.911 15.899 9.864 1.00 78.44 127 SER A N 1
ATOM 920 C CA . SER A 1 127 ? -11.751 17.074 9.593 1.00 78.44 127 SER A CA 1
ATOM 921 C C . SER A 1 127 ? -12.303 17.121 8.157 1.00 78.44 127 SER A C 1
ATOM 923 O O . SER A 1 127 ? -13.430 17.571 7.949 1.00 78.44 127 SER A O 1
ATOM 925 N N . ASN A 1 128 ? -11.558 16.608 7.170 1.00 76.00 128 ASN A N 1
ATOM 926 C CA . ASN A 1 128 ? -11.990 16.497 5.773 1.00 76.00 128 ASN A CA 1
ATOM 927 C C . ASN A 1 128 ? -12.604 15.114 5.512 1.00 76.00 128 ASN A C 1
ATOM 929 O O . ASN A 1 128 ? -11.928 14.105 5.667 1.00 76.00 128 ASN A O 1
ATOM 933 N N . SER A 1 129 ? -13.866 15.041 5.080 1.00 76.56 129 SER A N 1
ATOM 934 C CA . SER A 1 129 ? -14.601 13.772 4.994 1.00 76.56 129 SER A CA 1
ATOM 935 C C . SER A 1 129 ? -13.987 12.744 4.033 1.00 76.56 129 SER A C 1
ATOM 937 O O . SER A 1 129 ? -14.017 11.549 4.343 1.00 76.56 129 SER A O 1
ATOM 939 N N . MET A 1 130 ? -13.420 13.169 2.898 1.00 83.12 130 MET A N 1
ATOM 940 C CA . MET A 1 130 ? -12.839 12.242 1.918 1.00 83.12 130 MET A CA 1
ATOM 941 C C . MET A 1 130 ? -11.470 11.726 2.372 1.00 83.12 130 MET A C 1
ATOM 943 O O . MET A 1 130 ? -11.247 10.513 2.381 1.00 83.12 130 MET A O 1
ATOM 947 N N . ASP A 1 131 ? -10.588 12.624 2.812 1.00 87.31 131 ASP A N 1
ATOM 948 C CA . ASP A 1 131 ? -9.262 12.253 3.320 1.00 87.31 131 ASP A CA 1
ATOM 949 C C . ASP A 1 131 ? -9.373 11.430 4.607 1.00 87.31 131 ASP A C 1
ATOM 951 O O . ASP A 1 131 ? -8.682 10.424 4.749 1.00 87.31 131 ASP A O 1
ATOM 955 N N . ALA A 1 132 ? -10.322 11.773 5.485 1.00 90.94 132 ALA A N 1
ATOM 956 C CA . ALA A 1 132 ? -10.623 11.006 6.689 1.00 90.94 132 ALA A CA 1
ATOM 957 C C . ALA A 1 132 ? -11.072 9.580 6.358 1.00 90.94 132 ALA A C 1
ATOM 959 O O . ALA A 1 132 ? -10.604 8.634 6.982 1.00 90.94 132 ALA A O 1
ATOM 960 N N . THR A 1 133 ? -11.943 9.402 5.358 1.00 94.56 133 THR A N 1
ATOM 961 C CA . THR A 1 133 ? -12.407 8.065 4.954 1.00 94.56 133 THR A CA 1
ATOM 962 C C . THR A 1 133 ? -11.242 7.217 4.447 1.00 94.56 133 THR A C 1
ATOM 964 O O . THR A 1 133 ? -11.098 6.069 4.860 1.00 94.56 133 THR A O 1
ATOM 967 N N . ARG A 1 134 ? -10.384 7.784 3.589 1.00 95.31 134 ARG A N 1
ATOM 968 C CA . ARG A 1 134 ? -9.191 7.104 3.063 1.00 95.31 134 ARG A CA 1
ATOM 969 C C . ARG A 1 134 ? -8.225 6.735 4.189 1.00 95.31 134 ARG A C 1
ATOM 971 O O . ARG A 1 134 ? -7.822 5.582 4.285 1.00 95.31 134 ARG A O 1
ATOM 978 N N . LEU A 1 135 ? -7.933 7.673 5.087 1.00 95.25 135 LEU A N 1
ATOM 979 C CA . LEU A 1 135 ? -7.062 7.432 6.235 1.00 95.25 135 LEU A CA 1
ATOM 980 C C . LEU A 1 135 ? -7.630 6.364 7.181 1.00 95.25 135 LEU A C 1
ATOM 982 O O . LEU A 1 135 ? -6.900 5.487 7.629 1.00 95.25 135 LEU A O 1
ATOM 986 N N . LEU A 1 136 ? -8.936 6.3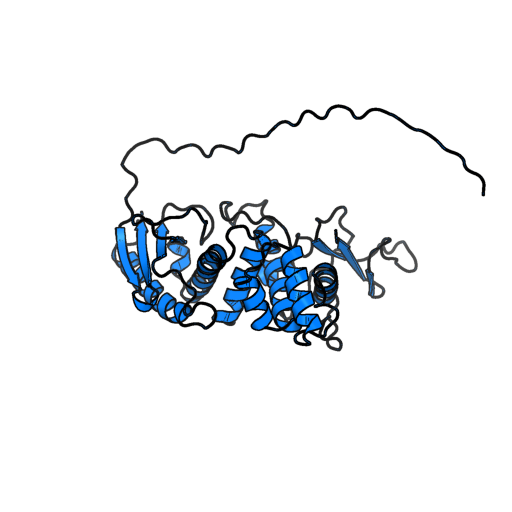90 7.456 1.00 96.44 136 LEU A N 1
ATOM 987 C CA . LEU A 1 136 ? -9.589 5.356 8.259 1.00 96.44 136 LEU A CA 1
ATOM 988 C C . LEU A 1 136 ? -9.461 3.981 7.605 1.00 96.44 136 LEU A C 1
ATOM 990 O O . LEU A 1 136 ? -9.118 3.025 8.290 1.00 96.44 136 LEU A O 1
ATOM 994 N N . VAL A 1 137 ? -9.696 3.874 6.295 1.00 97.94 137 VAL A N 1
ATOM 995 C CA . VAL A 1 137 ? -9.509 2.621 5.545 1.00 97.94 137 VAL A CA 1
ATOM 996 C C . VAL A 1 137 ? -8.064 2.130 5.647 1.00 97.94 137 VAL A C 1
ATOM 998 O O . VAL A 1 137 ? -7.849 0.952 5.934 1.00 97.94 137 VAL A O 1
ATOM 1001 N N . HIS A 1 138 ? -7.094 3.030 5.473 1.00 97.81 138 HIS A N 1
ATOM 1002 C CA . HIS A 1 138 ? -5.668 2.731 5.576 1.00 97.81 138 HIS A CA 1
ATOM 1003 C C . HIS A 1 138 ? -5.318 2.132 6.947 1.00 97.81 138 HIS A C 1
ATOM 1005 O O . HIS A 1 138 ? -4.842 1.000 7.043 1.00 97.81 138 HIS A O 1
ATOM 1011 N N . GLU A 1 139 ? -5.636 2.844 8.029 1.00 97.69 139 GLU A N 1
ATOM 1012 C CA . GLU A 1 139 ? -5.304 2.410 9.391 1.00 97.69 139 GLU A CA 1
ATOM 1013 C C . GLU A 1 139 ? -6.112 1.181 9.837 1.00 97.69 139 GLU A C 1
ATOM 1015 O O . GLU A 1 139 ? -5.607 0.305 10.543 1.00 97.69 139 GLU A O 1
ATOM 1020 N N . MET A 1 140 ? -7.368 1.053 9.397 1.00 97.81 140 MET A N 1
ATOM 1021 C CA . MET A 1 140 ? -8.163 -0.156 9.635 1.00 97.81 140 MET A CA 1
ATOM 1022 C C . MET A 1 140 ? -7.574 -1.372 8.918 1.00 97.81 140 MET A C 1
ATOM 1024 O O . MET A 1 140 ? -7.655 -2.482 9.448 1.00 97.81 140 MET A O 1
ATOM 1028 N N . MET A 1 141 ? -6.969 -1.193 7.740 1.00 98.31 141 MET A N 1
ATOM 1029 C CA . MET A 1 141 ? -6.279 -2.283 7.055 1.00 98.31 141 MET A CA 1
ATOM 1030 C C . MET A 1 141 ? -5.064 -2.749 7.852 1.00 98.31 141 MET A C 1
ATOM 1032 O O . MET A 1 141 ? -4.885 -3.956 7.992 1.00 98.31 141 MET A O 1
ATOM 1036 N N . HIS A 1 142 ? -4.297 -1.839 8.457 1.00 97.81 142 HIS A N 1
ATOM 1037 C CA . HIS A 1 142 ? -3.217 -2.215 9.376 1.00 97.81 142 HIS A CA 1
ATOM 1038 C C . HIS A 1 142 ? -3.734 -3.012 10.574 1.00 97.81 142 HIS A C 1
ATOM 1040 O O . HIS A 1 142 ? -3.200 -4.077 10.884 1.00 97.81 142 HIS A O 1
ATOM 1046 N N . LEU A 1 143 ? -4.825 -2.555 11.197 1.00 97.25 143 LEU A N 1
ATOM 1047 C CA . LEU A 1 143 ? -5.460 -3.255 12.316 1.00 97.25 143 LEU A CA 1
ATOM 1048 C C . LEU A 1 143 ? -5.888 -4.679 11.947 1.00 97.25 143 LEU A C 1
ATOM 1050 O O . LEU A 1 143 ? -5.610 -5.625 12.686 1.00 97.25 143 LEU A O 1
ATOM 1054 N N . VAL A 1 144 ? -6.575 -4.831 10.816 1.00 97.69 144 VAL A N 1
ATOM 1055 C CA . VAL A 1 144 ? -7.048 -6.133 10.350 1.00 97.69 144 VAL A CA 1
ATOM 1056 C C . VAL A 1 144 ? -5.871 -7.010 9.954 1.00 97.69 144 VAL A C 1
ATOM 1058 O O . VAL A 1 144 ? -5.744 -8.120 10.459 1.00 97.69 144 VAL A O 1
ATOM 1061 N N . HIS A 1 145 ? -4.989 -6.527 9.084 1.00 97.69 145 HIS A N 1
ATOM 1062 C CA . HIS A 1 145 ? -3.866 -7.309 8.586 1.00 97.69 145 HIS A CA 1
ATOM 1063 C C . HIS A 1 145 ? -2.933 -7.742 9.715 1.00 97.69 145 HIS A C 1
ATOM 1065 O O . HIS A 1 145 ? -2.555 -8.908 9.772 1.00 97.69 145 HIS A O 1
ATOM 1071 N N . GLY A 1 146 ? -2.647 -6.860 10.675 1.00 96.62 146 GLY A N 1
ATOM 1072 C CA . GLY A 1 146 ? -1.840 -7.179 11.849 1.00 96.62 146 GLY A CA 1
ATOM 1073 C C . GLY A 1 146 ? -2.431 -8.281 12.733 1.00 96.62 146 GLY A C 1
ATOM 1074 O O . GLY A 1 146 ? -1.675 -8.993 13.388 1.00 96.62 146 GLY A O 1
ATOM 1075 N N . ALA A 1 147 ? -3.755 -8.480 12.722 1.00 95.88 147 ALA A N 1
ATOM 1076 C CA . ALA A 1 147 ? -4.395 -9.591 13.428 1.00 95.88 147 ALA A CA 1
ATOM 1077 C C . ALA A 1 147 ? -4.168 -10.951 12.741 1.00 95.88 147 ALA A C 1
ATOM 1079 O O . ALA A 1 147 ? -4.149 -11.979 13.415 1.00 95.88 147 ALA A O 1
ATOM 1080 N N . PHE A 1 148 ? -3.986 -10.968 11.417 1.00 96.62 148 PHE A N 1
ATOM 1081 C CA . PHE A 1 148 ? -3.686 -12.186 10.657 1.00 96.62 148 PHE A CA 1
ATOM 1082 C C . PHE A 1 148 ? -2.178 -12.416 10.496 1.00 96.62 148 PHE A C 1
ATOM 1084 O O . PHE A 1 148 ? -1.733 -13.561 10.461 1.00 96.62 148 PHE A O 1
ATOM 1091 N N . ARG A 1 149 ? -1.400 -11.336 10.365 1.00 96.88 149 ARG A N 1
ATOM 1092 C CA . ARG A 1 149 ? -0.001 -11.335 9.917 1.00 96.88 149 ARG A CA 1
ATOM 1093 C C . ARG A 1 149 ? 0.829 -10.260 10.650 1.00 96.88 149 ARG A C 1
ATOM 1095 O O . ARG A 1 149 ? 1.302 -9.310 10.026 1.00 96.88 149 ARG A O 1
ATOM 1102 N N . PRO A 1 150 ? 1.031 -10.379 11.976 1.00 95.44 150 PRO A N 1
ATOM 1103 C CA . PRO A 1 150 ? 1.687 -9.338 12.782 1.00 95.44 150 PRO A CA 1
ATOM 1104 C C . PRO A 1 150 ? 3.139 -9.051 12.363 1.00 95.44 150 PRO A C 1
ATOM 1106 O O . PRO A 1 150 ? 3.595 -7.910 12.443 1.00 95.44 150 PRO A O 1
ATOM 1109 N N . GLU A 1 151 ? 3.835 -10.069 11.859 1.00 95.50 151 GLU A N 1
ATOM 1110 C CA . GLU A 1 151 ? 5.257 -10.014 11.500 1.00 95.50 151 GLU A CA 1
ATOM 1111 C C . GLU A 1 151 ? 5.509 -9.671 10.019 1.00 95.50 151 GLU A C 1
ATOM 1113 O O . GLU A 1 151 ? 6.634 -9.785 9.533 1.00 95.50 151 GLU A O 1
ATOM 1118 N N . GLU A 1 152 ? 4.473 -9.279 9.270 1.00 97.00 152 GLU A N 1
ATOM 1119 C CA . GLU A 1 152 ? 4.619 -8.949 7.851 1.00 97.00 152 GLU A CA 1
ATOM 1120 C C . GLU A 1 152 ? 5.554 -7.747 7.622 1.00 97.00 152 GLU A C 1
ATOM 1122 O O . GLU A 1 152 ? 5.618 -6.810 8.428 1.00 97.00 152 GLU A O 1
ATOM 1127 N N . LYS A 1 153 ? 6.283 -7.764 6.499 1.00 96.06 153 LYS A N 1
ATOM 1128 C CA . LYS A 1 153 ? 7.208 -6.689 6.119 1.00 96.06 153 LYS A CA 1
ATOM 1129 C C . LYS A 1 153 ? 6.456 -5.376 5.917 1.00 96.06 153 LYS A C 1
ATOM 1131 O O . LYS A 1 153 ? 5.404 -5.346 5.284 1.00 96.06 153 LYS A O 1
ATOM 1136 N N . SER A 1 154 ? 7.033 -4.276 6.406 1.00 94.81 154 SER A N 1
ATOM 1137 C CA . SER A 1 154 ? 6.399 -2.949 6.389 1.00 94.81 154 SER A CA 1
ATOM 1138 C C . SER A 1 154 ? 5.903 -2.539 5.005 1.00 94.81 154 SER A C 1
ATOM 1140 O O . SER A 1 154 ? 4.750 -2.155 4.887 1.00 94.81 154 SER A O 1
ATOM 1142 N N . TRP A 1 155 ? 6.717 -2.703 3.959 1.00 96.62 155 TRP A N 1
ATOM 1143 C CA . TRP A 1 155 ? 6.351 -2.312 2.594 1.00 96.62 155 TRP A CA 1
ATOM 1144 C C . TRP A 1 155 ? 5.134 -3.079 2.044 1.00 96.62 155 TRP A C 1
ATOM 1146 O O . TRP A 1 155 ? 4.355 -2.526 1.272 1.00 96.62 155 TRP A O 1
ATOM 1156 N N . VAL A 1 156 ? 4.933 -4.334 2.473 1.00 97.81 156 VAL A N 1
ATOM 1157 C CA . VAL A 1 156 ? 3.731 -5.111 2.134 1.00 97.81 156 VAL A CA 1
ATOM 1158 C C . VAL A 1 156 ? 2.525 -4.582 2.902 1.00 97.81 156 VAL A C 1
ATOM 1160 O O . VAL A 1 156 ? 1.462 -4.409 2.312 1.00 97.81 156 VAL A O 1
ATOM 1163 N N . ARG A 1 157 ? 2.686 -4.286 4.200 1.00 97.25 157 ARG A N 1
ATOM 1164 C CA . ARG A 1 157 ? 1.607 -3.725 5.032 1.00 97.25 157 ARG A CA 1
ATOM 1165 C C . ARG A 1 157 ? 1.124 -2.382 4.487 1.00 97.25 157 ARG A C 1
ATOM 1167 O O . ARG A 1 157 ? -0.074 -2.206 4.293 1.00 97.25 157 ARG A O 1
ATOM 1174 N N . GLU A 1 158 ? 2.050 -1.473 4.191 1.00 96.94 158 GLU A N 1
ATOM 1175 C CA . GLU A 1 158 ? 1.733 -0.165 3.607 1.00 96.94 158 GLU A CA 1
ATOM 1176 C C . GLU A 1 158 ? 1.128 -0.299 2.212 1.00 96.94 158 GLU A C 1
ATOM 1178 O O . GLU A 1 158 ? 0.095 0.300 1.931 1.00 96.94 158 GLU A O 1
ATOM 1183 N N . GLY A 1 159 ? 1.710 -1.130 1.346 1.00 97.94 159 GLY A N 1
ATOM 1184 C CA . GLY A 1 159 ? 1.175 -1.365 0.010 1.00 97.94 159 GLY A CA 1
ATOM 1185 C C . GLY A 1 159 ? -0.252 -1.921 0.015 1.00 97.94 159 GLY A C 1
ATOM 1186 O O . GLY A 1 159 ? -1.094 -1.483 -0.771 1.00 97.94 159 GLY A O 1
ATOM 1187 N N . LEU A 1 160 ? -0.558 -2.827 0.947 1.00 98.31 160 LEU A N 1
ATOM 1188 C CA . LEU A 1 160 ? -1.904 -3.358 1.146 1.00 98.31 160 LEU A CA 1
ATOM 1189 C C . LEU A 1 160 ? -2.874 -2.299 1.694 1.00 98.31 160 LEU A C 1
ATOM 1191 O O . LEU A 1 160 ? -4.019 -2.236 1.243 1.00 98.31 160 LEU A O 1
ATOM 1195 N N . ALA A 1 161 ? -2.429 -1.465 2.637 1.00 98.31 161 ALA A N 1
ATOM 1196 C CA . ALA A 1 161 ? -3.218 -0.359 3.172 1.00 98.31 161 ALA A CA 1
ATOM 1197 C C . ALA A 1 161 ? -3.508 0.712 2.105 1.00 98.31 161 ALA A C 1
ATOM 1199 O O . ALA A 1 161 ? -4.642 1.157 1.963 1.00 98.31 161 ALA A O 1
ATOM 1200 N N . LEU A 1 162 ? -2.531 1.054 1.266 1.00 97.81 162 LEU A N 1
ATOM 1201 C CA . LEU A 1 162 ? -2.706 1.974 0.140 1.00 97.81 162 LEU A CA 1
ATOM 1202 C C . LEU A 1 162 ? -3.644 1.404 -0.932 1.00 97.81 162 LEU A C 1
ATOM 1204 O O . LEU A 1 162 ? -4.478 2.122 -1.485 1.00 97.81 162 LEU A O 1
ATOM 1208 N N . LEU A 1 163 ? -3.539 0.106 -1.229 1.00 98.25 163 LEU A N 1
ATOM 1209 C CA . LEU A 1 163 ? -4.447 -0.561 -2.159 1.00 98.25 163 LEU A CA 1
ATOM 1210 C C . LEU A 1 163 ? -5.882 -0.614 -1.610 1.00 98.25 163 LEU A C 1
ATOM 1212 O O . LEU A 1 163 ? -6.836 -0.432 -2.371 1.00 98.25 163 LEU A O 1
ATOM 1216 N N . SER A 1 164 ? -6.055 -0.839 -0.304 1.00 98.56 164 SER A N 1
ATOM 1217 C CA . SER A 1 164 ? -7.381 -0.893 0.318 1.00 98.56 164 SER A CA 1
ATOM 1218 C C . SER A 1 164 ? -8.105 0.455 0.238 1.00 98.56 164 SER A C 1
ATOM 1220 O O . SER A 1 164 ? -9.314 0.467 -0.003 1.00 98.56 164 SER A O 1
ATOM 1222 N N . GLU A 1 165 ? -7.380 1.581 0.319 1.00 97.81 165 GLU A N 1
ATOM 1223 C CA . GLU A 1 165 ? -7.937 2.918 0.068 1.00 97.81 165 GLU A CA 1
ATOM 1224 C C . GLU A 1 165 ? -8.636 2.978 -1.293 1.00 97.81 165 GLU A C 1
ATOM 1226 O O . GLU A 1 165 ? -9.792 3.401 -1.374 1.00 97.81 165 GLU A O 1
ATOM 1231 N N . TYR A 1 166 ? -7.970 2.515 -2.357 1.00 97.06 166 TYR A N 1
ATOM 1232 C CA . TYR A 1 166 ? -8.547 2.490 -3.701 1.00 97.06 166 TYR A CA 1
ATOM 1233 C C . TYR A 1 166 ? -9.734 1.526 -3.791 1.00 97.06 166 TYR A C 1
ATOM 1235 O O . TYR A 1 166 ? -10.776 1.898 -4.324 1.00 97.06 166 TYR A O 1
ATOM 1243 N N . ILE A 1 167 ? -9.610 0.311 -3.247 1.00 97.62 167 ILE A N 1
ATOM 1244 C CA . ILE A 1 167 ? -10.673 -0.704 -3.310 1.00 97.62 167 ILE A CA 1
ATOM 1245 C C . ILE A 1 167 ? -11.967 -0.207 -2.650 1.00 97.62 167 ILE A C 1
ATOM 1247 O O . ILE A 1 167 ? -13.051 -0.470 -3.164 1.00 97.62 167 ILE A O 1
ATOM 1251 N N . VAL A 1 168 ? -11.866 0.504 -1.524 1.00 97.19 168 VAL A N 1
ATOM 1252 C CA . VAL A 1 168 ? -13.039 0.962 -0.763 1.00 97.19 168 VAL A CA 1
ATOM 1253 C C . VAL A 1 168 ? -13.587 2.281 -1.291 1.00 97.19 168 VAL A C 1
ATOM 1255 O O . VAL A 1 168 ? -14.800 2.467 -1.337 1.00 97.19 168 VAL A O 1
ATOM 1258 N N . THR A 1 169 ? -12.709 3.220 -1.647 1.00 95.88 169 THR A N 1
ATOM 1259 C CA . THR A 1 169 ? -13.123 4.596 -1.967 1.00 95.88 169 THR A CA 1
ATOM 1260 C C . THR A 1 169 ? -13.218 4.869 -3.464 1.00 95.88 169 THR A C 1
ATOM 1262 O O . THR A 1 169 ? -13.892 5.812 -3.862 1.00 95.88 169 THR A O 1
ATOM 1265 N N . GLY A 1 170 ? -12.551 4.070 -4.298 1.00 95.25 170 GLY A N 1
ATOM 1266 C CA . GLY A 1 170 ? -12.386 4.321 -5.731 1.00 95.25 170 GLY A CA 1
ATOM 1267 C C . GLY A 1 170 ? -11.343 5.394 -6.070 1.00 95.25 170 GLY A C 1
ATOM 1268 O O . GLY A 1 170 ? -11.145 5.687 -7.248 1.00 95.25 170 GLY A O 1
ATOM 1269 N N . PHE A 1 171 ? -10.662 5.973 -5.073 1.00 93.50 171 PHE A N 1
ATOM 1270 C CA . PHE A 1 171 ? -9.694 7.057 -5.258 1.00 93.50 171 PHE A CA 1
ATOM 1271 C C . PHE A 1 171 ? -8.277 6.631 -4.871 1.00 93.50 171 PHE A C 1
ATOM 1273 O O . PHE A 1 171 ? -8.057 6.016 -3.828 1.00 93.50 171 PHE A O 1
ATOM 1280 N N . PHE A 1 172 ? -7.294 7.013 -5.688 1.00 92.88 172 PHE A N 1
ATOM 1281 C CA . PHE A 1 172 ? -5.881 6.763 -5.404 1.00 92.88 172 PHE A CA 1
ATOM 1282 C C . PHE A 1 172 ? -5.301 7.731 -4.381 1.00 92.88 172 PHE A C 1
ATOM 1284 O O . PHE A 1 172 ? -5.722 8.884 -4.282 1.00 92.88 172 PHE A O 1
ATOM 1291 N N . ASN A 1 173 ? -4.286 7.261 -3.654 1.00 92.75 173 ASN A N 1
ATOM 1292 C CA . ASN A 1 173 ? -3.507 8.111 -2.769 1.00 92.75 173 ASN A CA 1
ATOM 1293 C C . ASN A 1 173 ? -2.709 9.169 -3.543 1.00 92.75 173 ASN A C 1
ATOM 1295 O O . ASN A 1 173 ? -2.084 8.808 -4.540 1.00 92.75 173 ASN A O 1
ATOM 1299 N N . PRO A 1 174 ? -2.677 10.448 -3.106 1.00 90.62 174 PRO A N 1
ATOM 1300 C CA . PRO A 1 174 ? -1.861 11.485 -3.745 1.00 90.62 174 PRO A CA 1
ATOM 1301 C C . PRO A 1 174 ? -0.380 11.108 -3.903 1.00 90.62 174 PRO A C 1
ATOM 1303 O O . PRO A 1 174 ? 0.260 11.528 -4.872 1.00 90.62 174 PRO A O 1
ATOM 1306 N N . ALA A 1 175 ? 0.144 10.260 -3.009 1.00 91.94 175 ALA A N 1
ATOM 1307 C CA . ALA A 1 175 ? 1.481 9.676 -3.098 1.00 91.94 175 ALA A CA 1
ATOM 1308 C C . ALA A 1 175 ? 1.749 8.980 -4.445 1.00 91.94 175 ALA A C 1
ATOM 1310 O O . ALA A 1 175 ? 2.886 8.986 -4.919 1.00 91.94 175 ALA A O 1
ATOM 1311 N N . LEU A 1 176 ? 0.708 8.469 -5.120 1.00 93.06 176 LEU A N 1
ATOM 1312 C CA . LEU A 1 176 ? 0.784 7.866 -6.454 1.00 93.06 176 LEU A CA 1
ATOM 1313 C C . LEU A 1 176 ? 1.614 8.716 -7.425 1.00 93.06 176 LEU A C 1
ATOM 1315 O O . LEU A 1 176 ? 2.499 8.201 -8.108 1.00 93.06 176 LEU A O 1
ATOM 1319 N N . HIS A 1 177 ? 1.349 10.023 -7.478 1.00 90.50 177 HIS A N 1
ATOM 1320 C CA . HIS A 1 177 ? 2.031 10.932 -8.398 1.00 90.50 177 HIS A CA 1
ATOM 1321 C C . HIS A 1 177 ? 3.474 11.218 -7.989 1.00 90.50 177 HIS A C 1
ATOM 1323 O O . HIS A 1 177 ? 4.313 11.499 -8.844 1.00 90.50 177 HIS A O 1
ATOM 1329 N N . ILE A 1 178 ? 3.776 11.148 -6.695 1.00 92.44 178 ILE A N 1
ATOM 1330 C CA . ILE A 1 178 ? 5.125 11.362 -6.175 1.00 92.44 178 ILE A CA 1
ATOM 1331 C C . ILE A 1 178 ? 6.019 10.184 -6.581 1.00 92.44 178 ILE A C 1
ATOM 1333 O O . ILE A 1 178 ? 7.122 10.417 -7.072 1.00 92.44 178 ILE A O 1
ATOM 1337 N N . GLY A 1 179 ? 5.501 8.950 -6.536 1.00 92.75 179 GLY A N 1
ATOM 1338 C CA . GLY A 1 179 ? 6.205 7.765 -7.045 1.00 92.75 179 GLY A CA 1
ATOM 1339 C C . GLY A 1 179 ? 6.584 7.865 -8.531 1.00 92.75 179 GLY A C 1
ATOM 1340 O O . GLY A 1 179 ? 7.664 7.443 -8.924 1.00 92.75 179 GLY A O 1
ATOM 1341 N N . PHE A 1 180 ? 5.756 8.503 -9.371 1.00 91.88 180 PHE A N 1
ATOM 1342 C CA . PHE A 1 180 ? 6.118 8.776 -10.774 1.00 91.88 180 PHE A CA 1
ATOM 1343 C C . PHE A 1 180 ? 7.196 9.859 -10.928 1.00 91.88 180 PHE A C 1
ATOM 1345 O O . PHE A 1 180 ? 7.968 9.836 -11.888 1.00 91.88 180 PHE A O 1
ATOM 1352 N N . LYS A 1 181 ? 7.255 10.827 -10.006 1.00 92.62 181 LYS A N 1
ATOM 1353 C CA . LYS A 1 181 ? 8.250 11.913 -10.030 1.00 92.62 181 LYS A CA 1
ATOM 1354 C C . LYS A 1 181 ? 9.620 11.476 -9.503 1.00 92.62 181 LYS A C 1
ATOM 1356 O O . LYS A 1 181 ? 10.643 12.026 -9.924 1.00 92.62 181 LYS A O 1
ATOM 1361 N N . GLN A 1 182 ? 9.630 10.502 -8.599 1.00 93.62 182 GLN A N 1
ATOM 1362 C CA . GLN A 1 182 ? 10.817 9.923 -7.968 1.00 93.62 182 GLN A CA 1
ATOM 1363 C C . GLN A 1 182 ? 10.838 8.395 -8.170 1.00 93.62 182 GLN A C 1
ATOM 1365 O O . GLN A 1 182 ? 10.738 7.635 -7.201 1.00 93.62 182 GLN A O 1
ATOM 1370 N N . PRO A 1 183 ? 10.922 7.928 -9.431 1.00 92.81 183 PRO A N 1
ATOM 1371 C CA . PRO A 1 183 ? 10.828 6.505 -9.746 1.00 92.81 183 PRO A CA 1
ATOM 1372 C C . PRO A 1 183 ? 11.967 5.659 -9.155 1.00 92.81 183 PRO A C 1
ATOM 1374 O O . PRO A 1 183 ? 11.780 4.467 -8.920 1.00 92.81 183 PRO A O 1
ATOM 1377 N N . GLU A 1 184 ? 13.115 6.275 -8.868 1.00 95.00 184 GLU A N 1
ATOM 1378 C CA . GLU A 1 184 ? 14.307 5.640 -8.297 1.00 95.00 184 GLU A CA 1
ATOM 1379 C C . GLU A 1 184 ? 14.181 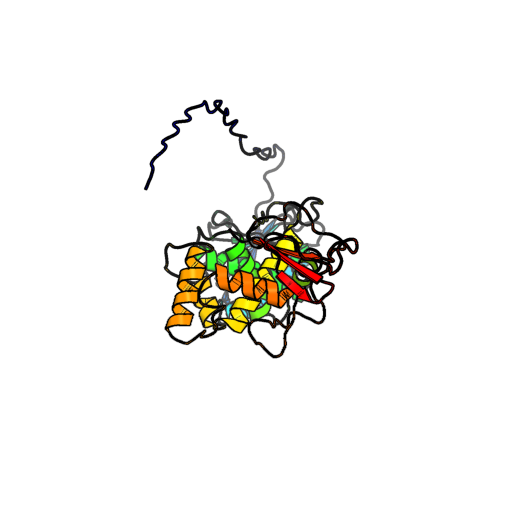5.254 -6.814 1.00 95.00 184 GLU A C 1
ATOM 1381 O O . GLU A 1 184 ? 15.151 4.796 -6.215 1.00 95.00 184 GLU A O 1
ATOM 1386 N N . THR A 1 185 ? 13.019 5.451 -6.192 1.00 94.38 185 THR A N 1
ATOM 1387 C CA . THR A 1 185 ? 12.779 5.010 -4.812 1.00 94.38 185 THR A CA 1
ATOM 1388 C C . THR A 1 185 ? 12.610 3.497 -4.723 1.00 94.38 185 THR A C 1
ATOM 1390 O O . THR A 1 185 ? 12.112 2.861 -5.652 1.00 94.38 185 THR A O 1
ATOM 1393 N N . SER A 1 186 ? 13.034 2.902 -3.606 1.00 95.38 186 SER A N 1
ATOM 1394 C CA . SER A 1 186 ? 12.906 1.457 -3.392 1.00 95.38 186 SER A CA 1
ATOM 1395 C C . SER A 1 186 ? 11.449 1.075 -3.144 1.00 95.38 186 SER A C 1
ATOM 1397 O O . SER A 1 186 ? 10.795 1.641 -2.270 1.00 95.38 186 SER A O 1
ATOM 1399 N N . LEU A 1 187 ? 10.959 0.059 -3.851 1.00 96.69 187 LEU A N 1
ATOM 1400 C CA . LEU A 1 187 ? 9.665 -0.561 -3.574 1.00 96.69 187 LEU A CA 1
ATOM 1401 C C . LEU A 1 187 ? 9.612 -1.135 -2.148 1.00 96.69 187 LEU A C 1
ATOM 1403 O O . LEU A 1 187 ? 8.583 -1.062 -1.474 1.00 96.69 187 LEU A O 1
ATOM 1407 N N . THR A 1 188 ? 10.733 -1.681 -1.673 1.00 95.56 188 THR A N 1
ATOM 1408 C CA . THR A 1 188 ? 10.844 -2.352 -0.372 1.00 95.56 188 THR A CA 1
ATOM 1409 C C . THR A 1 188 ? 11.423 -1.451 0.721 1.00 95.56 188 THR A C 1
ATOM 1411 O O . THR A 1 188 ? 11.862 -1.956 1.757 1.00 95.56 188 THR A O 1
ATOM 1414 N N . GLY A 1 189 ? 11.456 -0.133 0.494 1.00 90.00 189 GLY A N 1
ATOM 1415 C CA . GLY A 1 189 ? 11.923 0.853 1.466 1.00 90.00 189 GLY A CA 1
ATOM 1416 C C . GLY A 1 189 ? 11.187 0.746 2.807 1.00 90.00 189 GLY A C 1
ATOM 1417 O O . GLY A 1 189 ? 9.992 0.438 2.872 1.00 90.00 189 GLY A O 1
ATOM 1418 N N . ALA A 1 190 ? 11.918 0.953 3.904 1.00 79.06 190 ALA A N 1
ATOM 1419 C CA . ALA A 1 190 ? 11.349 0.921 5.244 1.00 79.06 190 ALA A CA 1
ATOM 1420 C C . ALA A 1 190 ? 10.655 2.253 5.550 1.00 79.06 190 ALA A C 1
ATOM 1422 O O . ALA A 1 190 ? 11.290 3.252 5.876 1.00 79.06 190 ALA A O 1
ATOM 1423 N N . THR A 1 191 ? 9.333 2.241 5.503 1.00 77.25 191 THR A N 1
ATOM 1424 C CA . THR A 1 191 ? 8.495 3.387 5.837 1.00 77.25 191 THR A CA 1
ATOM 1425 C C . THR A 1 191 ? 8.234 3.413 7.345 1.00 77.25 191 THR A C 1
ATOM 1427 O O . THR A 1 191 ? 7.442 2.620 7.858 1.00 77.25 191 THR A O 1
ATOM 1430 N N . ASP A 1 192 ? 8.915 4.291 8.086 1.00 74.19 192 ASP A N 1
ATOM 1431 C CA . ASP A 1 192 ? 8.641 4.487 9.516 1.00 74.19 192 ASP A CA 1
ATOM 1432 C C . ASP A 1 192 ? 7.529 5.538 9.704 1.00 74.19 192 ASP A C 1
ATOM 1434 O O . ASP A 1 192 ? 7.758 6.726 9.447 1.00 74.19 192 ASP A O 1
ATOM 1438 N N . PRO A 1 193 ? 6.329 5.153 10.179 1.00 70.56 193 PRO A N 1
ATOM 1439 C CA . PRO A 1 193 ? 5.222 6.086 10.356 1.00 70.56 193 PRO A CA 1
ATOM 1440 C C . PRO A 1 193 ? 5.433 7.086 11.504 1.00 70.56 193 PRO A C 1
ATOM 1442 O O . PRO A 1 193 ? 4.673 8.050 11.623 1.00 70.56 193 PRO A O 1
ATOM 1445 N N . ARG A 1 194 ? 6.455 6.880 12.345 1.00 73.81 194 ARG A N 1
ATOM 1446 C CA . ARG A 1 194 ? 6.810 7.784 13.450 1.00 73.81 194 ARG A CA 1
ATOM 1447 C C . ARG A 1 194 ? 7.594 9.003 12.978 1.00 73.81 194 ARG A C 1
ATOM 1449 O O . ARG A 1 194 ? 7.675 9.980 13.718 1.00 73.81 194 ARG A O 1
ATOM 1456 N N . LEU A 1 195 ? 8.177 8.948 11.781 1.00 68.31 195 LEU A N 1
ATOM 1457 C CA . LEU A 1 195 ? 8.860 10.096 11.200 1.00 68.31 195 LEU A CA 1
ATOM 1458 C C . LEU A 1 195 ? 7.827 11.118 10.693 1.00 68.31 195 LEU A C 1
ATOM 1460 O O . LEU A 1 195 ? 6.813 10.709 10.111 1.00 68.31 195 LEU A O 1
ATOM 1464 N N . PRO A 1 196 ? 8.062 12.428 10.906 1.00 67.12 196 PRO A N 1
ATOM 1465 C CA . PRO A 1 196 ? 7.225 13.478 10.337 1.00 67.12 196 PRO A CA 1
ATOM 1466 C C . PRO A 1 196 ? 7.129 13.354 8.813 1.00 67.12 196 PRO A C 1
ATOM 1468 O O . PRO A 1 196 ? 8.114 13.044 8.143 1.00 67.12 196 PRO A O 1
ATOM 1471 N N . GLU A 1 197 ? 5.936 13.595 8.272 1.00 63.25 197 GLU A N 1
ATOM 1472 C CA . GLU A 1 197 ? 5.648 13.514 6.832 1.00 63.25 197 GLU A CA 1
ATOM 1473 C C . GLU A 1 197 ? 6.416 14.567 6.016 1.00 63.25 197 GLU A C 1
ATOM 1475 O O . GLU A 1 197 ? 6.755 14.341 4.860 1.00 63.25 197 GLU A O 1
ATOM 1480 N N . ASP A 1 198 ? 6.740 15.696 6.640 1.00 63.97 198 ASP A N 1
ATOM 1481 C CA . ASP A 1 198 ? 7.499 16.814 6.085 1.00 63.97 198 ASP A CA 1
ATOM 1482 C C . ASP A 1 198 ? 9.014 16.695 6.306 1.00 63.97 198 ASP A C 1
ATOM 1484 O O . ASP A 1 198 ? 9.753 17.643 6.037 1.00 63.97 198 ASP A O 1
ATOM 1488 N N . SER A 1 199 ? 9.502 15.542 6.778 1.00 62.38 199 SER A N 1
ATOM 1489 C CA . SER A 1 199 ? 10.939 15.315 6.915 1.00 62.38 199 SER A CA 1
ATOM 1490 C C . SER A 1 199 ? 11.618 15.447 5.537 1.00 62.38 199 SER A C 1
ATOM 1492 O O . SER A 1 199 ? 11.298 14.658 4.639 1.00 62.38 199 SER A O 1
ATOM 1494 N N . PRO A 1 200 ? 12.566 16.396 5.360 1.00 54.22 200 PRO A N 1
ATOM 1495 C CA . PRO A 1 200 ? 13.262 16.635 4.089 1.00 54.22 200 PRO A CA 1
ATOM 1496 C C . PRO A 1 200 ? 14.008 15.408 3.554 1.00 54.22 200 PRO A C 1
ATOM 1498 O O . PRO A 1 200 ? 14.264 15.316 2.356 1.00 54.22 200 PRO A O 1
ATOM 1501 N N . ASP A 1 201 ? 14.330 14.469 4.445 1.00 53.44 201 ASP A N 1
ATOM 1502 C CA . ASP A 1 201 ? 15.066 13.243 4.149 1.00 53.44 201 ASP A CA 1
ATOM 1503 C C . ASP A 1 201 ? 14.144 12.053 3.834 1.00 53.44 201 ASP A C 1
ATOM 1505 O O . ASP A 1 201 ? 14.621 10.956 3.533 1.00 53.44 201 ASP A O 1
ATOM 1509 N N . SER A 1 202 ? 12.818 12.223 3.913 1.00 64.56 202 SER A N 1
ATOM 1510 C CA . SER A 1 202 ? 11.895 11.110 3.720 1.00 64.56 202 SER A CA 1
ATOM 1511 C C . SER A 1 202 ? 11.525 10.932 2.243 1.00 64.56 202 SER A C 1
ATOM 1513 O O . SER A 1 202 ? 10.662 11.605 1.685 1.00 64.56 202 SER A O 1
ATOM 1515 N N . ASN A 1 203 ? 12.104 9.906 1.619 1.00 85.56 203 ASN A N 1
ATOM 1516 C CA . ASN A 1 203 ? 11.589 9.336 0.366 1.00 85.56 203 ASN A CA 1
ATOM 1517 C C . ASN A 1 203 ? 10.213 8.663 0.548 1.00 85.56 203 ASN A C 1
ATOM 1519 O O . ASN A 1 203 ? 9.661 8.111 -0.400 1.00 85.56 203 ASN A O 1
ATOM 1523 N N . ARG A 1 204 ? 9.633 8.725 1.752 1.00 87.94 204 ARG A N 1
ATOM 1524 C CA . ARG A 1 204 ? 8.428 8.005 2.165 1.00 87.94 204 ARG A CA 1
ATOM 1525 C C . ARG A 1 204 ? 7.251 8.228 1.224 1.00 87.94 204 ARG A C 1
ATOM 1527 O O . ARG A 1 204 ? 6.581 7.271 0.860 1.00 87.94 204 ARG A O 1
ATOM 1534 N N . ALA A 1 205 ? 6.990 9.469 0.819 1.00 90.25 205 ALA A N 1
ATOM 1535 C CA . ALA A 1 205 ? 5.863 9.761 -0.062 1.00 90.25 205 ALA A CA 1
ATOM 1536 C C . ALA A 1 205 ? 6.041 9.131 -1.457 1.00 90.25 205 ALA A C 1
ATOM 1538 O O . ALA A 1 205 ? 5.079 8.659 -2.061 1.00 90.25 205 ALA A O 1
ATOM 1539 N N . ALA A 1 206 ? 7.275 9.078 -1.960 1.00 93.00 206 ALA A N 1
ATOM 1540 C CA . ALA A 1 206 ? 7.591 8.390 -3.204 1.00 93.00 206 ALA A CA 1
ATOM 1541 C C . ALA A 1 206 ? 7.567 6.866 -3.052 1.00 93.00 206 ALA A C 1
ATOM 1543 O O . ALA A 1 206 ? 7.024 6.203 -3.928 1.00 93.00 206 ALA A O 1
ATOM 1544 N N . GLU A 1 207 ? 8.054 6.321 -1.935 1.00 94.25 207 GLU A N 1
ATOM 1545 C CA . GLU A 1 207 ? 7.970 4.891 -1.612 1.00 94.25 207 GLU A CA 1
ATOM 1546 C C . GLU A 1 207 ? 6.511 4.429 -1.489 1.00 94.25 207 GLU A C 1
ATOM 1548 O O . GLU A 1 207 ? 6.141 3.428 -2.093 1.00 94.25 207 GLU A O 1
ATOM 1553 N N . TYR A 1 208 ? 5.649 5.196 -0.811 1.00 94.56 208 TYR A N 1
ATOM 1554 C CA . TYR A 1 208 ? 4.198 4.966 -0.781 1.00 94.56 208 TYR A CA 1
ATOM 1555 C C . TYR A 1 208 ? 3.613 4.994 -2.191 1.00 94.56 208 TYR A C 1
ATOM 1557 O O . TYR A 1 208 ? 2.833 4.123 -2.571 1.00 94.56 208 TYR A O 1
ATOM 1565 N N . GLY A 1 209 ? 4.010 5.982 -2.995 1.00 94.56 209 GLY A N 1
ATOM 1566 C CA . GLY A 1 209 ? 3.632 6.046 -4.399 1.00 94.56 209 GLY A CA 1
ATOM 1567 C C . GLY A 1 209 ? 4.016 4.774 -5.145 1.00 94.56 209 GLY A C 1
ATOM 1568 O O . GLY A 1 209 ? 3.169 4.159 -5.781 1.00 94.56 209 GLY A O 1
ATOM 1569 N N . HIS A 1 210 ? 5.268 4.348 -5.023 1.00 95.50 210 HIS A N 1
ATOM 1570 C CA . HIS A 1 210 ? 5.809 3.168 -5.682 1.00 95.50 210 HIS A CA 1
ATOM 1571 C C . HIS A 1 210 ? 5.089 1.883 -5.232 1.00 95.50 210 HIS A C 1
ATOM 1573 O O . HIS A 1 210 ? 4.642 1.097 -6.069 1.00 95.50 210 HIS A O 1
ATOM 1579 N N . GLN A 1 211 ? 4.872 1.711 -3.928 1.00 97.06 211 GLN A N 1
ATOM 1580 C CA . GLN A 1 211 ? 4.123 0.591 -3.358 1.00 97.06 211 GLN A CA 1
ATOM 1581 C C . GLN A 1 211 ? 2.683 0.559 -3.876 1.00 97.06 211 GLN A C 1
ATOM 1583 O O . GLN A 1 211 ? 2.239 -0.474 -4.373 1.00 97.06 211 GLN A O 1
ATOM 1588 N N . LEU A 1 212 ? 1.963 1.685 -3.850 1.00 96.69 212 LEU A N 1
ATOM 1589 C CA . LEU A 1 212 ? 0.602 1.760 -4.388 1.00 96.69 212 LEU A CA 1
ATOM 1590 C C . LEU A 1 212 ? 0.555 1.357 -5.868 1.00 96.69 212 LEU A C 1
ATOM 1592 O O . LEU A 1 212 ? -0.303 0.568 -6.259 1.00 96.69 212 LEU A O 1
ATOM 1596 N N . GLN A 1 213 ? 1.479 1.870 -6.685 1.00 95.69 213 GLN A N 1
ATOM 1597 C CA . GLN A 1 213 ? 1.554 1.531 -8.109 1.00 95.69 213 GLN A CA 1
ATOM 1598 C C . GLN A 1 213 ? 1.752 0.021 -8.312 1.00 95.69 213 GLN A C 1
ATOM 1600 O O . GLN A 1 213 ? 1.036 -0.585 -9.111 1.00 95.69 213 GLN A O 1
ATOM 1605 N N . TYR A 1 214 ? 2.675 -0.589 -7.563 1.00 97.50 214 TYR A N 1
ATOM 1606 C CA . TYR A 1 214 ? 2.989 -2.013 -7.666 1.00 97.50 214 TYR A CA 1
ATOM 1607 C C . TYR A 1 214 ? 1.844 -2.911 -7.179 1.00 97.50 214 TYR A C 1
ATOM 1609 O O . TYR A 1 214 ? 1.409 -3.811 -7.897 1.00 97.50 214 TYR A O 1
ATOM 1617 N N . PHE A 1 215 ? 1.285 -2.655 -5.994 1.00 98.12 215 PHE A N 1
ATOM 1618 C CA . PHE A 1 215 ? 0.183 -3.469 -5.472 1.00 98.12 215 PHE A CA 1
ATOM 1619 C C . PHE A 1 215 ? -1.098 -3.305 -6.289 1.00 98.12 215 PHE A C 1
ATOM 1621 O O . PHE A 1 215 ? -1.825 -4.280 -6.479 1.00 98.12 215 PHE A O 1
ATOM 1628 N N . TYR A 1 216 ? -1.360 -2.117 -6.839 1.00 97.19 216 TYR A N 1
ATOM 1629 C CA . TYR A 1 216 ? -2.447 -1.943 -7.798 1.00 97.19 216 TYR A CA 1
ATOM 1630 C C . TYR A 1 216 ? -2.193 -2.706 -9.102 1.00 97.19 216 TYR A C 1
ATOM 1632 O O . TYR A 1 216 ? -3.114 -3.341 -9.616 1.00 97.19 216 TYR A O 1
ATOM 1640 N N . TYR A 1 217 ? -0.962 -2.692 -9.624 1.00 96.12 217 TYR A N 1
ATOM 1641 C CA . TYR A 1 217 ? -0.586 -3.490 -10.791 1.00 96.12 217 TYR A CA 1
ATOM 1642 C C . TYR A 1 217 ? -0.861 -4.982 -10.564 1.00 96.12 217 TYR A C 1
ATOM 1644 O O . TYR A 1 217 ? -1.575 -5.599 -11.358 1.00 96.12 217 TYR A O 1
ATOM 1652 N N . LEU A 1 218 ? -0.402 -5.537 -9.437 1.00 97.19 218 LEU A N 1
ATOM 1653 C CA . LEU A 1 218 ? -0.681 -6.926 -9.067 1.00 97.19 218 LEU A CA 1
ATOM 1654 C C . LEU A 1 218 ? -2.176 -7.188 -8.886 1.00 97.19 218 LEU A C 1
ATOM 1656 O O . LEU A 1 218 ? -2.685 -8.189 -9.375 1.00 97.19 218 LEU A O 1
ATOM 1660 N N . TYR A 1 219 ? -2.910 -6.290 -8.230 1.00 97.12 219 TYR A N 1
ATOM 1661 C CA . TYR A 1 219 ? -4.355 -6.435 -8.076 1.00 97.12 219 TYR A CA 1
ATOM 1662 C C . TYR A 1 219 ? -5.054 -6.506 -9.437 1.00 97.12 219 TYR A C 1
ATOM 1664 O O . TYR A 1 219 ? -5.884 -7.378 -9.674 1.00 97.12 219 TYR A O 1
ATOM 1672 N N . ARG A 1 220 ? -4.701 -5.621 -10.370 1.00 94.50 220 ARG A N 1
ATOM 1673 C CA . ARG A 1 220 ? -5.325 -5.572 -11.696 1.00 94.50 220 ARG A CA 1
ATOM 1674 C C . ARG A 1 220 ? -4.978 -6.772 -12.567 1.00 94.50 220 ARG A C 1
ATOM 1676 O O . ARG A 1 220 ? -5.858 -7.251 -13.278 1.00 94.50 220 ARG A O 1
ATOM 1683 N N . LEU A 1 221 ? -3.726 -7.219 -12.538 1.00 93.50 221 LEU A N 1
ATOM 1684 C CA . LEU A 1 221 ? -3.219 -8.236 -13.457 1.00 93.50 221 LEU A CA 1
ATOM 1685 C C . LEU A 1 221 ? -3.281 -9.653 -12.879 1.00 93.50 221 LEU A C 1
ATOM 1687 O O . LEU A 1 221 ? -3.558 -10.607 -13.599 1.00 93.50 221 LEU A O 1
ATOM 1691 N N . CYS A 1 222 ? -3.044 -9.792 -11.577 1.00 96.19 222 CYS A N 1
ATOM 1692 C CA . CYS A 1 222 ? -2.754 -11.066 -10.931 1.00 96.19 222 CYS A CA 1
ATOM 1693 C C . CYS A 1 222 ? -3.900 -11.594 -10.062 1.00 96.19 222 CYS A C 1
ATOM 1695 O O . CYS A 1 222 ? -3.656 -12.270 -9.072 1.00 96.19 222 CYS A O 1
ATOM 1697 N N . GLY A 1 223 ? -5.158 -11.337 -10.437 1.00 95.19 223 GLY A N 1
ATOM 1698 C CA . GLY A 1 223 ? -6.319 -12.023 -9.847 1.00 95.19 223 GLY A CA 1
ATOM 1699 C C . GLY A 1 223 ? -7.217 -11.186 -8.930 1.00 95.19 223 GLY A C 1
ATOM 1700 O O . GLY A 1 223 ? -8.070 -11.752 -8.240 1.00 95.19 223 GLY A O 1
ATOM 1701 N N . GLY A 1 224 ? -7.076 -9.857 -8.912 1.00 96.31 224 GLY A N 1
ATOM 1702 C CA . GLY A 1 224 ? -8.041 -8.951 -8.280 1.00 96.31 224 GLY A CA 1
ATOM 1703 C C . GLY A 1 224 ? -8.268 -9.244 -6.804 1.00 96.31 224 GLY A C 1
ATOM 1704 O O . GLY A 1 224 ? -7.331 -9.358 -6.011 1.00 96.31 224 GLY A O 1
ATOM 1705 N N . GLN A 1 225 ? -9.541 -9.401 -6.437 1.00 97.44 225 GLN A N 1
ATOM 1706 C CA . GLN A 1 225 ? -9.937 -9.689 -5.061 1.00 97.44 225 GLN A CA 1
ATOM 1707 C C . GLN A 1 225 ? -9.295 -10.970 -4.516 1.00 97.44 225 GLN A C 1
ATOM 1709 O O . GLN A 1 225 ? -8.962 -11.018 -3.337 1.00 97.44 225 GLN A O 1
ATOM 1714 N N . LYS A 1 226 ? -9.058 -11.986 -5.359 1.00 98.00 226 LYS A N 1
ATOM 1715 C CA . LYS A 1 226 ? -8.438 -13.240 -4.914 1.00 98.00 226 LYS A CA 1
ATOM 1716 C C . LYS A 1 226 ? -6.976 -13.034 -4.511 1.00 98.00 226 LYS A C 1
ATOM 1718 O O . LYS A 1 226 ? -6.556 -13.577 -3.493 1.00 98.00 226 LYS A O 1
ATOM 1723 N N . PHE A 1 227 ? -6.230 -12.210 -5.253 1.00 98.31 227 PHE A N 1
ATOM 1724 C CA . PHE A 1 227 ? -4.885 -11.780 -4.859 1.00 98.31 227 PHE A CA 1
ATOM 1725 C C . PHE A 1 227 ? -4.912 -10.981 -3.557 1.00 98.31 227 PHE A C 1
ATOM 1727 O O . PHE A 1 227 ? -4.166 -11.297 -2.632 1.00 98.31 227 PHE A O 1
ATOM 1734 N N . PHE A 1 228 ? -5.808 -9.992 -3.462 1.00 98.56 228 PHE A N 1
ATOM 1735 C CA . PHE A 1 228 ? -5.947 -9.177 -2.257 1.00 98.56 228 PHE A CA 1
ATOM 1736 C C . PHE A 1 228 ? -6.233 -10.039 -1.023 1.00 98.56 228 PHE A C 1
ATOM 1738 O O . PHE A 1 228 ? -5.544 -9.910 -0.016 1.00 98.56 228 PHE A O 1
ATOM 1745 N N . ASP A 1 229 ? -7.210 -10.945 -1.101 1.00 98.19 229 ASP A N 1
ATOM 1746 C CA . ASP A 1 229 ? -7.594 -11.798 0.023 1.00 98.19 229 ASP A CA 1
ATOM 1747 C C . ASP A 1 229 ? -6.473 -12.767 0.410 1.00 98.19 229 ASP A C 1
ATOM 1749 O O . ASP A 1 229 ? -6.220 -12.969 1.602 1.00 98.19 229 ASP A O 1
ATOM 1753 N N . ALA A 1 230 ? -5.784 -13.341 -0.583 1.00 98.19 230 ALA A N 1
ATOM 1754 C CA . ALA A 1 230 ? -4.635 -14.202 -0.346 1.00 98.19 230 ALA A CA 1
ATOM 1755 C C . ALA A 1 230 ? -3.528 -13.440 0.389 1.00 98.19 230 ALA A C 1
ATOM 1757 O O . ALA A 1 230 ? -3.016 -13.939 1.381 1.00 98.19 230 ALA A O 1
ATOM 1758 N N . LEU A 1 231 ? -3.206 -12.214 -0.024 1.00 98.31 231 LEU A N 1
ATOM 1759 C CA . LEU A 1 231 ? -2.162 -11.411 0.612 1.00 98.31 231 LEU A CA 1
ATOM 1760 C C . LEU A 1 231 ? -2.566 -10.920 2.008 1.00 98.31 231 LEU A C 1
ATOM 1762 O O . LEU A 1 231 ? -1.808 -11.059 2.969 1.00 98.31 231 LEU A O 1
ATOM 1766 N N . ALA A 1 232 ? -3.775 -10.378 2.135 1.00 98.00 232 ALA A N 1
ATOM 1767 C CA . ALA A 1 232 ? -4.255 -9.763 3.363 1.00 98.00 232 ALA A CA 1
ATOM 1768 C C . ALA A 1 232 ? -4.471 -10.774 4.494 1.00 98.00 232 ALA A C 1
ATOM 1770 O O . ALA A 1 232 ? -4.256 -10.435 5.661 1.00 98.00 232 ALA A O 1
ATOM 1771 N N . PHE A 1 233 ? -4.896 -11.996 4.155 1.00 97.50 233 PHE A N 1
ATOM 1772 C CA . PHE A 1 233 ? -5.391 -12.987 5.116 1.00 97.50 233 PHE A CA 1
ATOM 1773 C C . PHE A 1 233 ? -4.689 -14.348 5.008 1.00 97.50 233 PHE A C 1
ATOM 1775 O O . PHE A 1 233 ? -5.214 -15.345 5.517 1.00 97.50 233 PHE A O 1
ATOM 1782 N N . SER A 1 234 ? -3.521 -14.418 4.355 1.00 97.12 234 SER A N 1
ATOM 1783 C CA . SER A 1 234 ? -2.744 -15.659 4.263 1.00 97.12 234 SER A CA 1
ATOM 1784 C C . SER A 1 234 ? -2.434 -16.227 5.647 1.00 97.12 234 SER A C 1
ATOM 1786 O O . SER A 1 234 ? -1.996 -15.505 6.546 1.00 97.12 234 SER A O 1
ATOM 1788 N N . LYS A 1 235 ? -2.576 -17.549 5.776 1.00 97.19 235 LYS A N 1
ATOM 1789 C CA . LYS A 1 235 ? -2.129 -18.330 6.940 1.00 97.19 235 LYS A CA 1
ATOM 1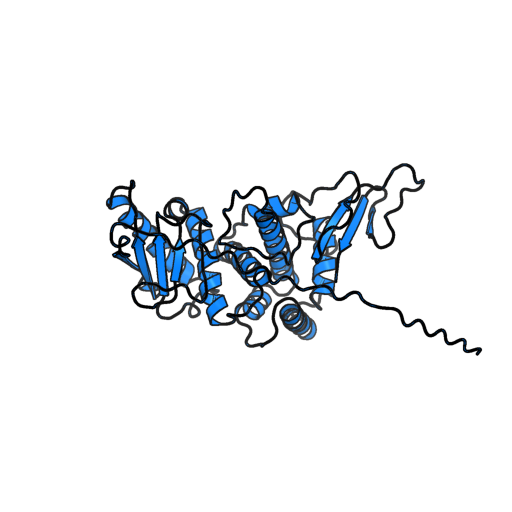790 C C . LYS A 1 235 ? -0.682 -18.826 6.813 1.00 97.19 235 LYS A C 1
ATOM 1792 O O . LYS A 1 235 ? -0.211 -19.523 7.706 1.00 97.19 235 LYS A O 1
ATOM 1797 N N . SER A 1 236 ? -0.000 -18.517 5.709 1.00 97.62 236 SER A N 1
ATOM 1798 C CA . SER A 1 236 ? 1.397 -18.901 5.491 1.00 97.62 236 SER A CA 1
ATOM 1799 C C . SER A 1 236 ? 2.326 -18.221 6.497 1.00 97.62 236 SER A C 1
ATOM 1801 O O . SER A 1 236 ? 2.091 -17.084 6.907 1.00 97.62 236 SER A O 1
ATOM 1803 N N . SER A 1 237 ? 3.413 -18.893 6.873 1.00 97.19 237 SER A N 1
ATOM 1804 C CA . SER A 1 237 ? 4.496 -18.301 7.665 1.00 97.19 237 SER A CA 1
ATOM 1805 C C . SER A 1 237 ? 5.479 -17.473 6.827 1.00 97.19 237 SER A C 1
ATOM 1807 O O . SER A 1 237 ? 6.295 -16.753 7.399 1.00 97.19 237 SER A O 1
ATOM 1809 N N . SER A 1 238 ? 5.428 -17.575 5.493 1.00 98.19 238 SER A N 1
ATOM 1810 C CA . SER A 1 238 ? 6.229 -16.762 4.565 1.00 98.19 238 SER A CA 1
ATOM 1811 C C . SER A 1 238 ? 5.907 -15.277 4.728 1.00 98.19 238 SER A C 1
ATOM 1813 O O . SER A 1 238 ? 4.791 -14.944 5.100 1.00 98.19 238 SER A O 1
ATOM 1815 N N . GLN A 1 239 ? 6.848 -14.380 4.431 1.00 97.81 239 GLN A N 1
ATOM 1816 C CA . GLN A 1 239 ? 6.683 -12.919 4.534 1.00 97.81 239 GLN A CA 1
ATOM 1817 C C . GLN A 1 239 ? 7.329 -12.225 3.334 1.00 97.81 239 GLN A C 1
ATOM 1819 O O . GLN A 1 239 ? 8.220 -12.791 2.696 1.00 97.81 239 GLN A O 1
ATOM 1824 N N . GLY A 1 240 ? 6.948 -10.977 3.070 1.00 97.06 240 GLY A N 1
ATOM 1825 C CA . GLY A 1 240 ? 7.565 -10.133 2.053 1.00 97.06 240 GLY A CA 1
ATOM 1826 C C . GLY A 1 240 ? 7.523 -10.776 0.668 1.00 97.06 240 GLY A C 1
ATOM 1827 O O . GLY A 1 240 ? 6.487 -11.268 0.226 1.00 97.06 240 GLY A O 1
ATOM 1828 N N . MET A 1 241 ? 8.682 -10.807 0.009 1.00 97.81 241 MET A N 1
ATOM 1829 C CA . MET A 1 241 ? 8.845 -11.402 -1.321 1.00 97.81 241 MET A CA 1
ATOM 1830 C C . MET A 1 241 ? 8.477 -12.891 -1.343 1.00 97.81 241 MET A C 1
ATOM 1832 O O . MET A 1 241 ? 7.742 -13.309 -2.226 1.00 97.81 241 MET A O 1
ATOM 1836 N N . ASN A 1 242 ? 8.866 -13.667 -0.324 1.00 98.38 242 ASN A N 1
ATOM 1837 C CA . ASN A 1 242 ? 8.557 -15.102 -0.268 1.00 98.38 242 ASN A CA 1
ATOM 1838 C C . ASN A 1 242 ? 7.046 -15.369 -0.196 1.00 98.38 242 ASN A C 1
ATOM 1840 O O . ASN A 1 242 ? 6.557 -16.340 -0.769 1.00 98.38 242 ASN A O 1
ATOM 1844 N N . LEU A 1 243 ? 6.294 -14.518 0.514 1.00 98.44 243 LEU A N 1
ATOM 1845 C CA . LEU A 1 243 ? 4.834 -14.625 0.536 1.00 98.44 243 LEU A CA 1
ATOM 1846 C C . LEU A 1 243 ? 4.239 -14.288 -0.835 1.00 98.44 243 LEU A C 1
ATOM 1848 O O . LEU A 1 243 ? 3.307 -14.957 -1.279 1.00 98.44 243 LEU A O 1
ATOM 1852 N N . LEU A 1 244 ? 4.765 -13.259 -1.502 1.00 98.38 244 LEU A N 1
ATOM 1853 C CA . LEU A 1 244 ? 4.322 -12.900 -2.845 1.00 98.38 244 LEU A CA 1
ATOM 1854 C C . LEU A 1 244 ? 4.621 -14.011 -3.850 1.00 98.38 244 LEU A C 1
ATOM 1856 O O . LEU A 1 244 ? 3.727 -14.344 -4.616 1.00 98.38 244 LEU A O 1
ATOM 1860 N N . ASP A 1 245 ? 5.796 -14.639 -3.807 1.00 98.56 245 ASP A N 1
ATOM 1861 C CA . ASP A 1 245 ? 6.129 -15.798 -4.645 1.00 98.56 245 ASP A CA 1
ATOM 1862 C C . ASP A 1 245 ? 5.133 -16.945 -4.456 1.00 98.56 245 ASP A C 1
ATOM 1864 O O . ASP A 1 245 ? 4.653 -17.535 -5.425 1.00 98.56 245 ASP A O 1
ATOM 1868 N N . GLU A 1 246 ? 4.784 -17.242 -3.202 1.00 98.50 246 GLU A N 1
ATOM 1869 C CA . GLU A 1 246 ? 3.811 -18.279 -2.866 1.00 98.50 246 GLU A CA 1
ATOM 1870 C C . GLU A 1 246 ? 2.424 -17.966 -3.448 1.00 98.50 246 GLU A C 1
ATOM 1872 O O . GLU A 1 246 ? 1.818 -18.821 -4.103 1.00 98.50 246 GLU A O 1
ATOM 1877 N N . ILE A 1 247 ? 1.932 -16.740 -3.239 1.00 98.56 247 ILE A N 1
ATOM 1878 C CA . ILE A 1 247 ? 0.606 -16.299 -3.693 1.00 98.56 247 ILE A CA 1
ATOM 1879 C C . ILE A 1 247 ? 0.551 -16.225 -5.217 1.00 98.56 247 ILE A C 1
ATOM 1881 O O . ILE A 1 247 ? -0.339 -16.823 -5.821 1.00 98.56 247 ILE A O 1
ATOM 1885 N N . LEU A 1 248 ? 1.493 -15.515 -5.838 1.00 98.44 248 LEU A N 1
ATOM 1886 C CA . LEU A 1 248 ? 1.570 -15.324 -7.285 1.00 98.44 248 LEU A CA 1
ATOM 1887 C C . LEU A 1 248 ? 1.698 -16.677 -7.989 1.00 98.44 248 LEU A C 1
ATOM 1889 O O . LEU A 1 248 ? 0.852 -17.025 -8.811 1.00 98.44 248 LEU A O 1
ATOM 1893 N N . GLY A 1 249 ? 2.640 -17.518 -7.559 1.00 98.19 249 GLY A N 1
ATOM 1894 C CA . GLY A 1 249 ? 2.797 -18.860 -8.108 1.00 98.19 249 GLY A CA 1
ATOM 1895 C C . GLY A 1 249 ? 1.552 -19.734 -7.920 1.00 98.19 249 GLY A C 1
ATOM 1896 O O . GLY A 1 249 ? 1.225 -20.534 -8.796 1.00 98.19 249 GLY A O 1
ATOM 1897 N N . GLY A 1 250 ? 0.832 -19.588 -6.803 1.00 98.19 250 GLY A N 1
ATOM 1898 C CA . GLY A 1 250 ? -0.447 -20.261 -6.569 1.00 98.19 250 GLY A CA 1
ATOM 1899 C C . GLY A 1 250 ? -1.532 -19.843 -7.566 1.00 98.19 250 GLY A C 1
ATOM 1900 O O . GLY A 1 250 ? -2.128 -20.704 -8.214 1.00 98.19 250 GLY A O 1
ATOM 1901 N N . LEU A 1 251 ? -1.738 -18.533 -7.726 1.00 97.88 251 LEU A N 1
ATOM 1902 C CA . LEU A 1 251 ? -2.717 -17.951 -8.654 1.00 97.88 251 LEU A CA 1
ATOM 1903 C C . LEU A 1 251 ? -2.360 -18.206 -10.123 1.00 97.88 251 LEU A C 1
ATOM 1905 O O . LEU A 1 251 ? -3.243 -18.305 -10.972 1.00 97.88 251 LEU A O 1
ATOM 1909 N N . HIS A 1 252 ? -1.072 -18.314 -10.437 1.00 96.19 252 HIS A N 1
ATOM 1910 C CA . HIS A 1 252 ? -0.613 -18.671 -11.770 1.00 96.19 252 HIS A CA 1
ATOM 1911 C C . HIS A 1 252 ? -0.914 -20.141 -12.083 1.00 96.19 252 HIS A C 1
ATOM 1913 O O . HIS A 1 252 ? -1.542 -20.446 -13.097 1.00 96.19 252 HIS A O 1
ATOM 1919 N N . ARG A 1 253 ? -0.536 -21.063 -11.184 1.00 96.88 253 ARG A N 1
ATOM 1920 C CA . ARG A 1 253 ? -0.753 -22.510 -11.371 1.00 96.88 253 ARG A CA 1
ATOM 1921 C C . ARG A 1 253 ? -2.227 -22.898 -11.448 1.00 96.88 253 ARG A C 1
ATOM 1923 O O . ARG A 1 253 ? -2.551 -23.852 -12.148 1.00 96.88 253 ARG A O 1
ATOM 1930 N N . ASP A 1 254 ? -3.105 -22.198 -10.733 1.00 96.75 254 ASP A N 1
ATOM 1931 C CA . ASP A 1 254 ? -4.548 -22.467 -10.772 1.00 96.75 254 ASP A CA 1
ATOM 1932 C C . ASP A 1 254 ? -5.284 -21.760 -11.927 1.00 96.75 254 ASP A C 1
ATOM 1934 O O . ASP A 1 254 ? -6.497 -21.916 -12.072 1.00 96.75 254 ASP A O 1
ATOM 1938 N N . GLY A 1 255 ? -4.556 -21.005 -12.759 1.00 94.75 255 GLY A N 1
ATOM 1939 C CA . GLY A 1 255 ? -5.089 -20.315 -13.931 1.00 94.75 255 GLY A CA 1
ATOM 1940 C C . GLY A 1 255 ? -5.839 -19.015 -13.629 1.00 94.75 255 GLY A C 1
ATOM 1941 O O . GLY A 1 255 ? -6.365 -18.408 -14.560 1.00 94.75 255 GLY A O 1
ATOM 1942 N N . THR A 1 256 ? -5.883 -18.549 -12.375 1.00 94.12 256 THR A N 1
ATOM 1943 C CA . THR A 1 256 ? -6.476 -17.240 -12.033 1.00 94.12 256 THR A CA 1
ATOM 1944 C C . THR A 1 256 ? -5.681 -16.090 -12.652 1.00 94.12 256 THR A C 1
ATOM 1946 O O . THR A 1 256 ? -6.262 -15.102 -13.095 1.00 94.12 256 THR A O 1
ATOM 1949 N N . ALA A 1 257 ? -4.353 -16.210 -12.668 1.00 92.25 257 ALA A N 1
ATOM 1950 C CA . ALA A 1 257 ? -3.422 -15.191 -13.138 1.00 92.25 257 ALA A CA 1
ATOM 1951 C C . ALA A 1 257 ? -2.417 -15.801 -14.135 1.00 92.25 257 ALA A C 1
ATOM 1953 O O . ALA A 1 257 ? -1.243 -15.978 -13.806 1.00 92.25 257 ALA A O 1
ATOM 1954 N N . PRO A 1 258 ? -2.858 -16.162 -15.355 1.00 89.25 258 PRO A N 1
ATOM 1955 C CA . PRO A 1 258 ? -2.034 -16.915 -16.301 1.00 89.25 258 PRO A CA 1
ATOM 1956 C C . PRO A 1 258 ? -0.888 -16.093 -16.909 1.00 89.25 258 PRO A C 1
ATOM 1958 O O . PRO A 1 258 ? -0.036 -16.655 -17.592 1.00 89.25 258 PRO A O 1
ATOM 1961 N N . ASP A 1 259 ? -0.851 -14.775 -16.690 1.00 92.44 259 ASP A N 1
ATOM 1962 C CA . ASP A 1 259 ? 0.240 -13.928 -17.169 1.00 92.44 259 ASP A CA 1
ATOM 1963 C C . ASP A 1 259 ? 1.564 -14.318 -16.488 1.00 92.44 259 ASP A C 1
ATOM 1965 O O . ASP A 1 259 ? 1.617 -14.545 -15.278 1.00 92.44 259 ASP A O 1
ATOM 1969 N N . ALA A 1 260 ? 2.648 -14.390 -17.263 1.00 93.06 260 ALA A N 1
ATOM 1970 C CA . ALA A 1 260 ? 3.975 -14.748 -16.763 1.00 93.06 260 ALA A CA 1
ATOM 1971 C C . ALA A 1 260 ? 4.531 -13.724 -15.756 1.00 93.06 260 ALA A C 1
ATOM 1973 O O . ALA A 1 260 ? 5.379 -14.070 -14.929 1.00 93.06 260 ALA A O 1
ATOM 1974 N N . ALA A 1 261 ? 4.046 -12.478 -15.793 1.00 94.19 261 ALA A N 1
ATOM 1975 C CA . ALA A 1 261 ? 4.336 -11.478 -14.776 1.00 94.19 261 ALA A CA 1
ATOM 1976 C C . ALA A 1 261 ? 3.798 -11.884 -13.397 1.00 94.19 261 ALA A C 1
ATOM 1978 O O . ALA A 1 261 ? 4.311 -11.411 -12.395 1.00 94.19 261 ALA A O 1
ATOM 1979 N N . CYS A 1 262 ? 2.804 -12.767 -13.321 1.00 96.62 262 CYS A N 1
ATOM 1980 C CA . CYS A 1 262 ? 2.184 -13.202 -12.073 1.00 96.62 262 CYS A CA 1
ATOM 1981 C C . CYS A 1 262 ? 2.750 -14.526 -11.539 1.00 96.62 262 CYS A C 1
ATOM 1983 O O . CYS A 1 262 ? 2.111 -15.154 -10.707 1.00 96.62 262 CYS A O 1
ATOM 1985 N N . GLU A 1 263 ? 3.916 -14.982 -12.006 1.00 96.75 263 GLU A N 1
ATOM 1986 C CA . GLU A 1 263 ? 4.508 -16.252 -11.556 1.00 96.75 263 GLU A CA 1
ATOM 1987 C C . GLU A 1 263 ? 5.226 -16.127 -10.200 1.00 96.75 263 GLU A C 1
ATOM 1989 O O . GLU A 1 263 ? 5.155 -17.035 -9.376 1.00 96.75 263 GLU A O 1
ATOM 1994 N N . ASN A 1 264 ? 5.932 -15.016 -9.975 1.00 97.81 264 ASN A N 1
ATOM 1995 C CA . ASN A 1 264 ? 6.694 -14.725 -8.759 1.00 97.81 264 ASN A CA 1
ATOM 1996 C C . ASN A 1 264 ? 7.009 -13.221 -8.656 1.00 97.81 264 ASN A C 1
ATOM 1998 O O . ASN A 1 264 ? 6.791 -12.456 -9.602 1.00 97.81 264 ASN A O 1
ATOM 2002 N N . PHE A 1 265 ? 7.538 -12.796 -7.510 1.00 98.00 265 PHE A N 1
ATOM 2003 C CA . PHE A 1 265 ? 7.906 -11.419 -7.214 1.00 98.00 265 PHE A CA 1
ATOM 2004 C C . PHE A 1 265 ? 8.888 -10.865 -8.248 1.00 98.00 265 PHE A C 1
ATOM 2006 O O . PHE A 1 265 ? 8.584 -9.842 -8.857 1.00 98.00 265 PHE A O 1
ATOM 2013 N N . GLY A 1 266 ? 10.001 -11.553 -8.522 1.00 97.50 266 GLY A N 1
ATOM 2014 C CA . GLY A 1 266 ? 11.033 -11.065 -9.445 1.00 97.50 266 GLY A CA 1
ATOM 2015 C C . GLY A 1 266 ? 10.490 -10.755 -10.845 1.00 97.50 266 GLY A C 1
ATOM 2016 O O . GLY A 1 266 ? 10.721 -9.671 -11.384 1.00 97.50 266 GLY A O 1
ATOM 2017 N N . ARG A 1 267 ? 9.683 -11.660 -11.418 1.00 96.31 267 ARG A N 1
ATOM 2018 C CA . ARG A 1 267 ? 9.033 -11.435 -12.722 1.00 96.31 267 ARG A CA 1
ATOM 2019 C C . ARG A 1 267 ? 8.005 -10.317 -12.677 1.00 96.31 267 ARG A C 1
ATOM 2021 O O . ARG A 1 267 ? 7.954 -9.498 -13.599 1.00 96.31 267 ARG A O 1
ATOM 2028 N N . SER A 1 268 ? 7.201 -10.275 -11.620 1.00 96.75 268 SER A N 1
ATOM 2029 C CA . SER A 1 268 ? 6.180 -9.244 -11.456 1.00 96.75 268 SER A CA 1
ATOM 2030 C C . SER A 1 268 ? 6.791 -7.853 -11.303 1.00 96.75 268 SER A C 1
ATOM 2032 O O . SER A 1 268 ? 6.287 -6.912 -11.907 1.00 96.75 268 SER A O 1
ATOM 2034 N N . PHE A 1 269 ? 7.901 -7.735 -10.570 1.00 97.38 269 PHE A N 1
ATOM 2035 C CA . PHE A 1 269 ? 8.623 -6.492 -10.338 1.00 97.38 269 PHE A CA 1
ATOM 2036 C C . PHE A 1 269 ? 9.233 -5.965 -11.637 1.00 97.38 269 PHE A C 1
ATOM 2038 O O . PHE A 1 269 ? 8.966 -4.830 -12.018 1.00 97.38 269 PHE A O 1
ATOM 2045 N N . VAL A 1 270 ? 9.958 -6.805 -12.385 1.00 95.38 270 VAL A N 1
ATOM 2046 C CA . VAL A 1 270 ? 10.521 -6.404 -13.686 1.00 95.38 270 VAL A CA 1
ATOM 2047 C C . VAL A 1 270 ? 9.420 -5.981 -14.662 1.00 95.38 270 VAL A C 1
ATOM 2049 O O . VAL A 1 270 ? 9.544 -4.952 -15.326 1.00 95.38 270 VAL A O 1
ATOM 2052 N N . SER A 1 271 ? 8.327 -6.745 -14.736 1.00 94.31 271 SER A N 1
ATOM 2053 C CA . SER A 1 271 ? 7.208 -6.437 -15.638 1.00 94.31 271 SER A CA 1
ATOM 2054 C C . SER A 1 271 ? 6.513 -5.133 -15.251 1.00 94.31 271 SER A C 1
ATOM 2056 O O . SER A 1 271 ? 6.252 -4.300 -16.115 1.00 94.31 271 SER A O 1
ATOM 2058 N N . PHE A 1 272 ? 6.283 -4.926 -13.953 1.00 95.12 272 PHE A N 1
ATOM 2059 C CA . PHE A 1 272 ? 5.742 -3.688 -13.407 1.00 95.12 272 PHE A CA 1
ATOM 2060 C C . PHE A 1 272 ? 6.621 -2.481 -13.756 1.00 95.12 272 PHE A C 1
ATOM 2062 O O . PHE A 1 272 ? 6.108 -1.468 -14.228 1.00 95.12 272 PHE A O 1
ATOM 2069 N N . GLU A 1 273 ? 7.938 -2.588 -13.577 1.00 94.62 273 GLU A N 1
ATOM 2070 C CA . GLU A 1 273 ? 8.851 -1.486 -13.871 1.00 94.62 273 GLU A CA 1
ATOM 2071 C C . GLU A 1 273 ? 8.854 -1.135 -15.359 1.00 94.62 273 GLU A C 1
ATOM 2073 O O . GLU A 1 273 ? 8.772 0.037 -15.726 1.00 94.62 273 GLU A O 1
ATOM 2078 N N . ILE A 1 274 ? 8.836 -2.139 -16.240 1.00 92.31 274 ILE A N 1
ATOM 2079 C CA . ILE A 1 274 ? 8.648 -1.913 -17.678 1.00 92.31 274 ILE A CA 1
ATOM 2080 C C . ILE A 1 274 ? 7.307 -1.217 -17.932 1.00 92.31 274 ILE A C 1
ATOM 2082 O O . ILE A 1 274 ? 7.275 -0.205 -18.629 1.00 92.31 274 ILE A O 1
ATOM 2086 N N . ALA A 1 275 ? 6.217 -1.703 -17.334 1.00 90.94 275 ALA A N 1
ATOM 2087 C CA . ALA A 1 275 ? 4.884 -1.130 -17.490 1.00 90.94 275 ALA A CA 1
ATOM 2088 C C . ALA A 1 275 ? 4.780 0.314 -16.974 1.00 90.94 275 ALA A C 1
ATOM 2090 O O . ALA A 1 275 ? 3.911 1.047 -17.432 1.00 90.94 275 ALA A O 1
ATOM 2091 N N . ARG A 1 276 ? 5.654 0.729 -16.049 1.00 90.31 276 ARG A N 1
ATOM 2092 C CA . ARG A 1 276 ? 5.698 2.077 -15.463 1.00 90.31 276 ARG A CA 1
ATOM 2093 C C . ARG A 1 276 ? 6.378 3.118 -16.360 1.00 90.31 276 ARG A C 1
ATOM 2095 O O . ARG A 1 276 ? 6.032 4.299 -16.298 1.00 90.31 276 ARG A O 1
ATOM 2102 N N . PHE A 1 277 ? 7.342 2.703 -17.185 1.00 89.94 277 PHE A N 1
ATOM 2103 C CA . PHE A 1 277 ? 8.062 3.600 -18.105 1.00 89.94 277 PHE A CA 1
ATOM 2104 C C . PHE A 1 277 ? 7.617 3.442 -19.559 1.00 89.94 277 PHE A C 1
ATOM 2106 O O . PHE A 1 277 ? 7.440 4.429 -20.265 1.00 89.94 277 PHE A O 1
ATOM 2113 N N . ALA A 1 278 ? 7.430 2.205 -20.010 1.00 83.50 278 ALA A N 1
ATOM 2114 C CA . ALA A 1 278 ? 7.257 1.829 -21.405 1.00 83.50 278 ALA A CA 1
ATOM 2115 C C . ALA A 1 278 ? 5.845 1.296 -21.663 1.00 83.50 278 ALA A C 1
ATOM 2117 O O . ALA A 1 278 ? 5.665 0.135 -22.026 1.00 83.50 278 ALA A O 1
ATOM 2118 N N . HIS A 1 279 ? 4.839 2.156 -21.478 1.00 80.00 279 HIS A N 1
ATOM 2119 C CA . HIS A 1 279 ? 3.435 1.777 -21.637 1.00 80.00 279 HIS A CA 1
ATOM 2120 C C . HIS A 1 279 ? 3.191 1.163 -23.023 1.00 80.00 279 HIS A C 1
ATOM 2122 O O . HIS A 1 279 ? 3.273 1.853 -24.042 1.00 80.00 279 HIS A O 1
ATOM 2128 N N . ASN A 1 280 ? 2.830 -0.118 -23.058 1.00 79.31 280 ASN A N 1
ATOM 2129 C CA . ASN A 1 280 ? 2.427 -0.802 -24.276 1.00 79.31 280 ASN A CA 1
ATOM 2130 C C . ASN A 1 280 ? 0.990 -1.293 -24.129 1.00 79.31 280 ASN A C 1
ATOM 2132 O O . ASN A 1 280 ? 0.732 -2.367 -23.596 1.00 79.31 280 ASN A O 1
ATOM 2136 N N . MET A 1 281 ? 0.044 -0.514 -24.657 1.00 79.19 281 MET A N 1
ATOM 2137 C CA . MET A 1 281 ? -1.389 -0.829 -24.583 1.00 79.19 281 MET A CA 1
ATOM 2138 C C . MET A 1 281 ? -1.767 -2.151 -25.271 1.00 79.19 281 MET A C 1
ATOM 2140 O O . MET A 1 281 ? -2.860 -2.658 -25.040 1.00 79.19 281 MET A O 1
ATOM 2144 N N . SER A 1 282 ? -0.885 -2.712 -26.105 1.00 80.06 282 SER A N 1
ATOM 2145 C CA . SER A 1 282 ? -1.120 -3.992 -26.785 1.00 80.06 282 SER A CA 1
ATOM 2146 C C . SER A 1 282 ? -0.766 -5.205 -25.918 1.00 80.06 282 SER A C 1
ATOM 2148 O O . SER A 1 282 ? -1.121 -6.325 -26.274 1.00 80.06 282 SER A O 1
ATOM 2150 N N . VAL A 1 283 ? -0.055 -5.006 -24.804 1.00 76.25 283 VAL A N 1
ATOM 2151 C CA . VAL A 1 283 ? 0.399 -6.074 -23.907 1.00 76.25 283 VAL A CA 1
ATOM 2152 C C . VAL A 1 283 ? -0.115 -5.764 -22.498 1.00 76.25 283 VAL A C 1
ATOM 2154 O O . VAL A 1 283 ? 0.419 -4.863 -21.854 1.00 76.25 283 VAL A O 1
ATOM 2157 N N . PRO A 1 284 ? -1.136 -6.483 -21.990 1.00 74.38 284 PRO A N 1
ATOM 2158 C CA . PRO A 1 284 ? -1.767 -6.169 -20.705 1.00 74.38 284 PRO A CA 1
ATOM 2159 C C . PRO A 1 284 ? -0.795 -6.052 -19.521 1.00 74.38 284 PRO A C 1
ATOM 2161 O O . PRO A 1 284 ? -0.942 -5.149 -18.705 1.00 74.38 284 PRO A O 1
ATOM 2164 N N . SER A 1 285 ? 0.232 -6.903 -19.452 1.00 75.31 285 SER A N 1
ATOM 2165 C CA . SER A 1 285 ? 1.277 -6.854 -18.416 1.00 75.31 285 SER A CA 1
ATOM 2166 C C . SER A 1 285 ? 2.273 -5.704 -18.561 1.00 75.31 285 SER A C 1
ATOM 2168 O O . SER A 1 285 ? 2.991 -5.389 -17.622 1.00 75.31 285 SER A O 1
ATOM 2170 N N . GLN A 1 286 ? 2.306 -5.029 -19.706 1.00 78.94 286 GLN A N 1
ATOM 2171 C CA . GLN A 1 286 ? 3.127 -3.835 -19.937 1.00 78.94 286 GLN A CA 1
ATOM 2172 C C . GLN A 1 286 ? 2.282 -2.556 -19.906 1.00 78.94 286 GLN A C 1
ATOM 2174 O O . GLN A 1 286 ? 2.680 -1.516 -20.438 1.00 78.94 286 GLN A O 1
ATOM 2179 N N . TYR A 1 287 ? 1.093 -2.629 -19.304 1.00 76.62 287 TYR A N 1
ATOM 2180 C CA . TYR A 1 287 ? 0.157 -1.523 -19.251 1.00 76.62 287 TYR A CA 1
ATOM 2181 C C . TYR A 1 287 ? -0.479 -1.390 -17.870 1.00 76.62 287 TYR A C 1
ATOM 2183 O O . TYR A 1 287 ? -1.257 -2.238 -17.437 1.00 76.62 287 TYR A O 1
ATOM 2191 N N . VAL A 1 288 ? -0.207 -0.270 -17.196 1.00 71.38 288 VAL A N 1
ATOM 2192 C CA . VAL A 1 288 ? -0.926 0.109 -15.976 1.00 71.38 288 VAL A CA 1
ATOM 2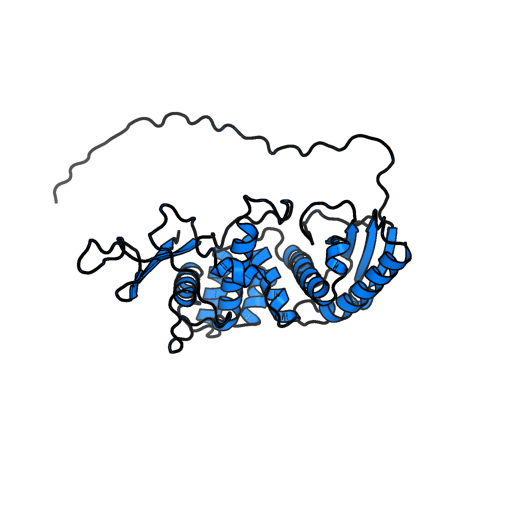193 C C . VAL A 1 288 ? -1.588 1.462 -16.182 1.00 71.38 288 VAL A C 1
ATOM 2195 O O . VAL A 1 288 ? -0.921 2.485 -16.330 1.00 71.38 288 VAL A O 1
ATOM 2198 N N . VAL A 1 289 ? -2.922 1.495 -16.160 1.00 70.31 289 VAL A N 1
ATOM 2199 C CA . VAL A 1 289 ? -3.663 2.766 -16.128 1.00 70.31 289 VAL A CA 1
ATOM 2200 C C . VAL A 1 289 ? -3.697 3.270 -14.702 1.00 70.31 289 VAL A C 1
ATOM 2202 O O . VAL A 1 289 ? -4.629 2.996 -13.947 1.00 70.31 289 VAL A O 1
ATOM 2205 N N . LEU A 1 290 ? -2.644 3.988 -14.342 1.00 71.38 290 LEU A N 1
ATOM 2206 C CA . LEU A 1 290 ? -2.542 4.716 -13.079 1.00 71.38 290 LEU A CA 1
ATOM 2207 C C . LEU A 1 290 ? -2.833 6.213 -13.269 1.00 71.38 290 LEU A C 1
ATOM 2209 O O . LEU A 1 290 ? -3.044 6.936 -12.304 1.00 71.38 290 LEU A O 1
ATOM 2213 N N . GLY A 1 291 ? -2.879 6.681 -14.519 1.00 66.75 291 GLY A N 1
ATOM 2214 C CA . GLY A 1 291 ? -3.174 8.060 -14.889 1.00 66.75 291 GLY A CA 1
ATOM 2215 C C . GLY A 1 291 ? -2.574 8.419 -16.249 1.00 66.75 291 GLY A C 1
ATOM 2216 O O . GLY A 1 291 ? -2.011 7.570 -16.935 1.00 66.75 291 GLY A O 1
ATOM 2217 N N . ALA A 1 292 ? -2.684 9.692 -16.635 1.00 63.53 292 ALA A N 1
ATOM 2218 C CA . ALA A 1 292 ? -2.083 10.216 -17.868 1.00 63.53 292 ALA A CA 1
ATOM 2219 C C . ALA A 1 292 ? -0.565 10.469 -17.751 1.00 63.53 292 ALA A C 1
ATOM 2221 O O . ALA A 1 292 ? 0.095 10.773 -18.742 1.00 63.53 292 ALA A O 1
ATOM 2222 N N . THR A 1 293 ? -0.013 10.399 -16.539 1.00 71.19 293 THR A N 1
ATOM 2223 C CA . THR A 1 293 ? 1.383 10.733 -16.247 1.00 71.19 293 THR A CA 1
ATOM 2224 C C . THR A 1 293 ? 2.225 9.463 -16.192 1.00 71.19 293 THR A C 1
ATOM 2226 O O . THR A 1 293 ? 1.934 8.578 -15.393 1.00 71.19 293 THR A O 1
ATOM 2229 N N . GLY A 1 294 ? 3.265 9.384 -17.024 1.00 79.25 294 GLY A N 1
ATOM 2230 C CA . GLY A 1 294 ? 4.311 8.362 -16.916 1.00 79.25 294 GLY A CA 1
ATOM 2231 C C . GLY A 1 294 ? 5.413 8.771 -15.936 1.00 79.25 294 GLY A C 1
ATOM 2232 O O . GLY A 1 294 ? 5.486 9.929 -15.512 1.00 79.25 294 GLY A O 1
ATOM 2233 N N . ALA A 1 295 ? 6.287 7.830 -15.585 1.00 86.56 295 ALA A N 1
ATOM 2234 C CA . ALA A 1 295 ? 7.432 8.123 -14.728 1.00 86.56 295 ALA A CA 1
ATOM 2235 C C . ALA A 1 295 ? 8.426 9.097 -15.391 1.00 86.56 295 ALA A C 1
ATOM 2237 O O . ALA A 1 295 ? 8.618 9.093 -16.610 1.00 86.56 295 ALA A O 1
ATOM 2238 N N . ILE A 1 296 ? 9.069 9.945 -14.581 1.00 91.88 296 ILE A N 1
ATOM 2239 C CA . ILE A 1 296 ? 10.034 10.934 -15.077 1.00 91.88 296 ILE A CA 1
ATOM 2240 C C . ILE A 1 296 ? 11.290 10.244 -15.622 1.00 91.88 296 ILE A C 1
ATOM 2242 O O . ILE A 1 296 ? 11.895 9.392 -14.974 1.00 91.88 296 ILE A O 1
ATOM 2246 N N . VAL A 1 297 ? 11.727 10.699 -16.796 1.00 94.62 297 VAL A N 1
ATOM 2247 C CA . VAL A 1 297 ? 13.004 10.331 -17.414 1.00 94.62 297 VAL A CA 1
ATOM 2248 C C . VAL A 1 297 ? 14.105 11.283 -16.942 1.00 94.62 297 VAL A C 1
ATOM 2250 O O . VAL A 1 297 ? 13.948 12.503 -17.015 1.00 94.62 297 VAL A O 1
ATOM 2253 N N . ARG A 1 298 ? 15.240 10.739 -16.496 1.00 95.56 298 ARG A N 1
ATOM 2254 C CA . ARG A 1 298 ? 16.435 11.505 -16.112 1.00 95.56 298 ARG A CA 1
ATOM 2255 C C . ARG A 1 298 ? 17.324 11.812 -17.322 1.00 95.56 298 ARG A C 1
ATOM 2257 O O . ARG A 1 298 ? 17.388 11.054 -18.285 1.00 95.56 298 ARG A O 1
ATOM 2264 N N . ASP A 1 299 ? 18.071 12.910 -17.258 1.00 95.38 299 ASP A N 1
ATOM 2265 C CA . ASP A 1 299 ? 18.999 13.282 -18.339 1.00 95.38 299 ASP A CA 1
ATOM 2266 C C . ASP A 1 299 ? 20.241 12.395 -18.412 1.00 95.38 299 ASP A C 1
ATOM 2268 O O . ASP A 1 299 ? 20.868 12.300 -19.462 1.00 95.38 299 ASP A O 1
ATOM 2272 N N . LYS A 1 300 ? 20.597 11.757 -17.297 1.00 93.62 300 LYS A N 1
ATOM 2273 C CA . LYS A 1 300 ? 21.740 10.856 -17.173 1.00 93.62 300 LYS A CA 1
ATOM 2274 C C . LYS A 1 300 ? 21.417 9.742 -16.174 1.00 93.62 300 LYS A C 1
ATOM 2276 O O . LYS A 1 300 ? 20.551 9.942 -15.316 1.00 93.62 300 LYS A O 1
ATOM 2281 N N . PRO A 1 301 ? 22.093 8.586 -16.253 1.00 94.06 301 PRO A N 1
ATOM 2282 C CA . PRO A 1 301 ? 21.909 7.525 -15.274 1.00 94.06 301 PRO A CA 1
ATOM 2283 C C . PRO A 1 301 ? 22.395 7.977 -13.890 1.00 94.06 301 PRO A C 1
ATOM 2285 O O . PRO A 1 301 ? 23.469 8.567 -13.755 1.00 94.06 301 PRO A O 1
ATOM 2288 N N . THR A 1 302 ? 21.625 7.663 -12.850 1.00 92.88 302 THR A N 1
ATOM 2289 C CA . THR A 1 302 ? 22.039 7.837 -11.455 1.00 92.88 302 THR A CA 1
ATOM 2290 C C . THR A 1 302 ? 22.856 6.616 -11.047 1.00 92.88 302 THR A C 1
ATOM 2292 O O . THR A 1 302 ? 22.445 5.469 -11.258 1.00 92.88 302 THR A O 1
ATOM 2295 N N . ALA A 1 303 ? 24.045 6.847 -10.496 1.00 91.31 303 ALA A N 1
ATOM 2296 C CA . ALA A 1 303 ? 24.850 5.775 -9.929 1.00 91.31 303 ALA A CA 1
ATOM 2297 C C . ALA A 1 303 ? 24.211 5.293 -8.619 1.00 91.31 303 ALA A C 1
ATOM 2299 O O . ALA A 1 303 ? 23.840 6.110 -7.783 1.00 91.31 303 ALA A O 1
ATOM 2300 N N . GLY A 1 304 ? 24.104 3.974 -8.441 1.00 89.88 304 GLY A N 1
ATOM 2301 C CA . GLY A 1 304 ? 23.720 3.388 -7.155 1.00 89.88 304 GLY A CA 1
ATOM 2302 C C . GLY A 1 304 ? 22.272 3.633 -6.723 1.00 89.88 304 GLY A C 1
ATOM 2303 O O . GLY A 1 304 ? 22.049 3.903 -5.548 1.00 89.88 304 GLY A O 1
ATOM 2304 N N . ILE A 1 305 ? 21.292 3.514 -7.630 1.00 94.88 305 ILE A N 1
ATOM 2305 C CA . ILE A 1 305 ? 19.875 3.470 -7.217 1.00 94.88 305 ILE A CA 1
ATOM 2306 C C . ILE A 1 305 ? 19.646 2.311 -6.222 1.00 94.88 305 ILE A C 1
ATOM 2308 O O . ILE A 1 305 ? 20.343 1.304 -6.354 1.00 94.88 305 ILE A O 1
ATOM 2312 N N . PRO A 1 306 ? 18.741 2.417 -5.233 1.00 95.12 306 PRO A N 1
ATOM 2313 C CA . PRO A 1 306 ? 18.478 1.370 -4.236 1.00 95.12 306 PRO A CA 1
ATOM 2314 C C . PRO A 1 306 ? 18.037 0.023 -4.834 1.00 95.12 306 PRO A C 1
ATOM 2316 O O . PRO A 1 306 ? 17.606 -0.044 -5.982 1.00 95.12 306 PRO A O 1
ATOM 2319 N N . GLU A 1 307 ? 18.108 -1.058 -4.058 1.00 95.69 307 GLU A N 1
ATOM 2320 C CA . GLU A 1 307 ? 17.497 -2.341 -4.446 1.00 95.69 307 GLU A CA 1
ATOM 2321 C C . GLU A 1 307 ? 15.983 -2.209 -4.630 1.00 95.69 307 GLU A C 1
ATOM 2323 O O . GLU A 1 307 ? 15.333 -1.387 -3.972 1.00 95.69 307 GLU A O 1
ATOM 2328 N N . PHE A 1 308 ? 15.440 -3.014 -5.543 1.00 96.81 308 PHE A N 1
ATOM 2329 C CA . PHE A 1 308 ? 14.031 -2.995 -5.936 1.00 96.81 308 PHE A CA 1
ATOM 2330 C C . PHE A 1 308 ? 13.565 -1.593 -6.337 1.00 96.81 308 PHE A C 1
ATOM 2332 O O . PHE A 1 308 ? 12.529 -1.101 -5.892 1.00 96.81 308 PHE A O 1
ATOM 2339 N N . SER A 1 309 ? 14.370 -0.929 -7.163 1.00 96.88 309 SER A N 1
ATOM 2340 C CA . SER A 1 309 ? 14.044 0.362 -7.765 1.00 96.88 309 SER A CA 1
ATOM 2341 C C . SER A 1 309 ? 14.343 0.346 -9.259 1.00 96.88 309 SER A C 1
ATOM 2343 O O . SER A 1 309 ? 15.046 -0.536 -9.771 1.00 96.88 309 SER A O 1
ATOM 2345 N N . ALA A 1 310 ? 13.843 1.351 -9.968 1.00 97.06 310 ALA A N 1
ATOM 2346 C CA . ALA A 1 310 ? 14.173 1.541 -11.366 1.00 97.06 310 ALA A CA 1
ATOM 2347 C C . ALA A 1 310 ? 14.195 3.016 -11.750 1.00 97.06 310 ALA A C 1
ATOM 2349 O O . ALA A 1 310 ? 13.642 3.880 -11.076 1.00 97.06 310 ALA A O 1
ATOM 2350 N N . MET A 1 311 ? 14.830 3.315 -12.874 1.00 96.75 311 MET A N 1
ATOM 2351 C CA . MET A 1 311 ? 14.818 4.650 -13.454 1.00 96.75 311 MET A CA 1
ATOM 2352 C C . MET A 1 311 ? 14.895 4.585 -14.974 1.00 96.75 311 MET A C 1
ATOM 2354 O O . MET A 1 311 ? 15.591 3.736 -15.530 1.00 96.75 311 MET A O 1
ATOM 2358 N N . ALA A 1 312 ? 14.257 5.539 -15.646 1.00 96.50 312 ALA A N 1
ATOM 2359 C CA . ALA A 1 312 ? 14.492 5.794 -17.060 1.00 96.50 312 ALA A CA 1
ATOM 2360 C C . ALA A 1 312 ? 15.499 6.934 -17.239 1.00 96.50 312 ALA A C 1
ATOM 2362 O O . ALA A 1 312 ? 15.483 7.910 -16.483 1.00 96.50 312 ALA A O 1
ATOM 2363 N N . TYR A 1 313 ? 16.366 6.836 -18.246 1.00 96.69 313 TYR A N 1
ATOM 2364 C CA . TYR A 1 313 ? 17.342 7.877 -18.559 1.00 96.69 313 TYR A CA 1
ATOM 2365 C C . TYR A 1 313 ? 17.659 7.998 -20.050 1.00 96.69 313 TYR A C 1
ATOM 2367 O O . TYR A 1 313 ? 17.435 7.070 -20.827 1.00 96.69 313 TYR A O 1
ATOM 2375 N N . ARG A 1 314 ? 18.214 9.151 -20.435 1.00 95.56 314 ARG A N 1
ATOM 2376 C CA . ARG A 1 314 ? 18.781 9.398 -21.769 1.00 95.56 314 ARG A CA 1
ATOM 2377 C C . ARG A 1 314 ? 20.260 8.974 -21.796 1.00 95.56 314 ARG A C 1
ATOM 2379 O O . ARG A 1 314 ? 21.028 9.469 -20.969 1.00 95.56 314 ARG A O 1
ATOM 2386 N N . PRO A 1 315 ? 20.688 8.065 -22.692 1.00 92.69 315 PRO A N 1
ATOM 2387 C CA . PRO A 1 315 ? 22.093 7.686 -22.811 1.00 92.69 315 PRO A CA 1
ATOM 2388 C C . PRO A 1 315 ? 22.940 8.859 -23.329 1.00 92.69 315 PRO A C 1
ATOM 2390 O O . PRO A 1 315 ? 22.445 9.766 -24.005 1.00 92.69 315 PRO A O 1
ATOM 2393 N N . GLU A 1 316 ? 24.241 8.852 -23.029 1.00 87.38 316 GLU A N 1
ATOM 2394 C CA . GLU A 1 316 ? 25.146 9.909 -23.486 1.00 87.38 316 GLU A CA 1
ATOM 2395 C C . GLU A 1 316 ? 25.266 9.927 -25.020 1.00 87.38 316 GLU A C 1
ATOM 2397 O O . GLU A 1 316 ? 25.655 8.943 -25.657 1.00 87.38 316 GLU A O 1
ATOM 2402 N N . LYS A 1 317 ? 24.990 11.095 -25.619 1.00 81.69 317 LYS A N 1
ATOM 2403 C CA . LYS A 1 317 ? 25.003 11.326 -27.080 1.00 81.69 317 LYS A CA 1
ATOM 2404 C C . LYS A 1 317 ? 26.377 11.157 -27.742 1.00 81.69 317 LYS A C 1
ATOM 2406 O O . LYS A 1 317 ? 26.475 11.201 -28.967 1.00 81.69 317 LYS A O 1
ATOM 2411 N N . THR A 1 318 ? 27.440 11.032 -26.954 1.00 77.12 318 THR A N 1
ATOM 2412 C CA . THR A 1 318 ? 28.825 10.884 -27.426 1.00 77.12 318 THR A CA 1
ATOM 2413 C C . THR A 1 318 ? 29.075 9.522 -28.075 1.00 77.12 318 THR A C 1
ATOM 2415 O O . THR A 1 318 ? 29.993 9.391 -28.881 1.00 77.12 318 THR A O 1
ATOM 2418 N N . THR A 1 319 ? 28.233 8.524 -27.793 1.00 66.62 319 THR A N 1
ATOM 2419 C CA . THR A 1 319 ? 28.277 7.212 -28.448 1.00 66.62 319 THR A CA 1
ATOM 2420 C C . THR A 1 319 ? 27.342 7.190 -29.662 1.00 66.62 319 THR A C 1
ATOM 2422 O O . THR A 1 319 ? 26.190 7.612 -29.580 1.00 66.62 319 THR A O 1
ATOM 2425 N N . ARG A 1 320 ? 27.835 6.740 -30.827 1.00 73.69 320 ARG A N 1
ATOM 2426 C CA . ARG A 1 320 ? 27.013 6.530 -32.034 1.00 73.69 320 ARG A CA 1
ATOM 2427 C C . ARG A 1 320 ? 27.021 5.046 -32.428 1.00 73.69 320 ARG A C 1
ATOM 2429 O O . ARG A 1 320 ? 28.081 4.552 -32.813 1.00 73.69 320 ARG A O 1
ATOM 2436 N N . PRO A 1 321 ? 25.868 4.345 -32.378 1.00 71.38 321 PRO A N 1
ATOM 2437 C CA . PRO A 1 321 ? 24.582 4.791 -31.815 1.00 71.38 321 PRO A CA 1
ATOM 2438 C C . PRO A 1 321 ? 24.648 4.947 -30.280 1.00 71.38 321 PRO A C 1
ATOM 2440 O O . PRO A 1 321 ? 25.518 4.315 -29.673 1.00 71.38 321 PRO A O 1
ATOM 2443 N N . PRO A 1 322 ? 23.757 5.746 -29.657 1.00 74.56 322 PRO A N 1
ATOM 2444 C CA . PRO A 1 322 ? 23.642 5.808 -28.204 1.00 74.56 322 PRO A CA 1
ATOM 2445 C C . PRO A 1 322 ? 23.390 4.405 -27.655 1.00 74.56 322 PRO A C 1
ATOM 2447 O O . PRO A 1 322 ? 22.534 3.683 -28.170 1.00 74.56 322 PRO A O 1
ATOM 2450 N N . ARG A 1 323 ? 24.159 3.984 -26.649 1.00 88.12 323 ARG A N 1
ATOM 2451 C CA . ARG A 1 323 ? 23.997 2.660 -26.032 1.00 88.12 323 ARG A CA 1
ATOM 2452 C C . ARG A 1 323 ? 23.628 2.797 -24.566 1.00 88.12 323 ARG A C 1
ATOM 2454 O O . ARG A 1 323 ? 24.245 3.575 -23.840 1.00 88.12 323 ARG A O 1
ATOM 2461 N N . CYS A 1 324 ? 22.644 2.010 -24.142 1.00 93.75 324 CYS A N 1
ATOM 2462 C CA . CYS A 1 324 ? 22.372 1.801 -22.727 1.00 93.75 324 CYS A CA 1
ATOM 2463 C C . CYS A 1 324 ? 23.598 1.196 -22.040 1.00 93.75 324 CYS A C 1
ATOM 2465 O O . CYS A 1 324 ? 24.408 0.509 -22.674 1.00 93.75 324 CYS A O 1
ATOM 2467 N N . LEU A 1 325 ? 23.743 1.464 -20.744 1.00 93.50 325 LEU A N 1
ATOM 2468 C CA . LEU A 1 325 ? 24.808 0.854 -19.957 1.00 93.50 325 LEU A CA 1
ATOM 2469 C C . LEU A 1 325 ? 24.603 -0.673 -19.883 1.00 93.50 325 LEU A C 1
ATOM 2471 O O . LEU A 1 325 ? 23.465 -1.138 -19.979 1.00 93.50 325 LEU A O 1
ATOM 2475 N N . PRO A 1 326 ? 25.680 -1.472 -19.747 1.00 93.75 326 PRO A N 1
ATOM 2476 C CA . PRO A 1 326 ? 25.563 -2.927 -19.686 1.00 93.75 326 PRO A CA 1
ATOM 2477 C C . PRO A 1 326 ? 24.565 -3.379 -18.610 1.00 93.75 326 PRO A C 1
ATOM 2479 O O . PRO A 1 326 ? 24.692 -2.984 -17.455 1.00 93.75 326 PRO A O 1
ATOM 2482 N N . GLY A 1 327 ? 23.588 -4.203 -19.001 1.00 92.75 327 GLY A N 1
ATOM 2483 C CA . GLY A 1 327 ? 22.519 -4.696 -18.123 1.00 92.75 327 GLY A CA 1
ATOM 2484 C C . GLY A 1 327 ? 21.243 -3.844 -18.106 1.00 92.75 327 GLY A C 1
ATOM 2485 O O . GLY A 1 327 ? 20.208 -4.341 -17.672 1.00 92.75 327 GLY A O 1
ATOM 2486 N N . ASP A 1 328 ? 21.275 -2.612 -18.625 1.00 95.38 328 ASP A N 1
ATOM 2487 C CA . ASP A 1 328 ? 20.082 -1.769 -18.742 1.00 95.38 328 ASP A CA 1
ATOM 2488 C C . ASP A 1 328 ? 19.267 -2.134 -20.004 1.00 95.38 328 ASP A C 1
ATOM 2490 O O . ASP A 1 328 ? 19.810 -2.540 -21.036 1.00 95.38 328 ASP A O 1
ATOM 2494 N N . LEU A 1 329 ? 17.945 -1.959 -19.936 1.00 94.38 329 LEU A N 1
ATOM 2495 C CA . LEU A 1 329 ? 17.014 -2.248 -21.027 1.00 94.38 329 LEU A CA 1
ATOM 2496 C C . LEU A 1 329 ? 16.921 -1.060 -21.990 1.00 94.38 329 LEU A C 1
ATOM 2498 O O . LEU A 1 329 ? 16.720 0.077 -21.565 1.00 94.38 329 LEU A O 1
ATOM 2502 N N . ALA A 1 330 ? 16.991 -1.316 -23.295 1.00 93.56 330 ALA A N 1
ATOM 2503 C CA . ALA A 1 330 ? 16.661 -0.309 -24.299 1.00 93.56 330 ALA A CA 1
ATOM 2504 C C . ALA A 1 330 ? 15.137 -0.169 -24.405 1.00 93.56 330 ALA A C 1
ATOM 2506 O O . ALA A 1 330 ? 14.453 -1.126 -24.765 1.00 93.56 330 ALA A O 1
ATOM 2507 N N . TRP A 1 331 ? 14.607 1.017 -24.103 1.00 90.06 331 TRP A N 1
ATOM 2508 C CA . TRP A 1 331 ? 13.184 1.310 -24.288 1.00 90.06 331 TRP A CA 1
ATOM 2509 C C . TRP A 1 331 ? 12.909 1.794 -25.715 1.00 90.06 331 TRP A C 1
ATOM 2511 O O . TRP A 1 331 ? 11.996 1.308 -26.380 1.00 90.06 331 TRP A O 1
ATOM 2521 N N . ASN A 1 332 ? 13.722 2.726 -26.210 1.00 89.25 332 ASN A N 1
ATOM 2522 C CA . ASN A 1 332 ? 13.731 3.151 -27.608 1.00 89.25 332 ASN A CA 1
ATOM 2523 C C . ASN A 1 332 ? 15.135 3.650 -27.993 1.00 89.25 332 ASN A C 1
ATOM 2525 O O . ASN A 1 332 ? 16.094 3.443 -27.253 1.00 89.25 332 ASN A O 1
ATOM 2529 N N . HIS A 1 333 ? 15.271 4.290 -29.156 1.00 86.88 333 HIS A N 1
ATOM 2530 C CA . HIS A 1 333 ? 16.559 4.767 -29.679 1.00 86.88 333 HIS A CA 1
ATOM 2531 C C . HIS A 1 333 ? 17.263 5.783 -28.759 1.00 86.88 333 HIS A C 1
ATOM 2533 O O . HIS A 1 333 ? 18.483 5.915 -28.821 1.00 86.88 333 HIS A O 1
ATOM 2539 N N . ASP A 1 334 ? 16.495 6.478 -27.917 1.00 91.12 334 ASP A N 1
ATOM 2540 C CA . ASP A 1 334 ? 16.941 7.615 -27.114 1.00 91.12 334 ASP A CA 1
ATOM 2541 C C . ASP A 1 334 ? 16.767 7.398 -25.604 1.00 91.12 334 ASP A C 1
ATOM 2543 O O . ASP A 1 334 ? 17.102 8.292 -24.824 1.00 91.12 334 ASP A O 1
ATOM 2547 N N . LEU A 1 335 ? 16.221 6.256 -25.170 1.00 94.06 335 LEU A N 1
ATOM 2548 C CA . LEU A 1 335 ? 15.849 6.009 -23.777 1.00 94.06 335 LEU A CA 1
ATOM 2549 C C . LEU A 1 335 ? 16.222 4.604 -23.316 1.00 94.06 335 LEU A C 1
ATOM 2551 O O . LEU A 1 335 ? 15.983 3.607 -24.000 1.00 94.06 335 LEU A O 1
ATOM 2555 N N . CYS A 1 336 ? 16.733 4.548 -22.094 1.00 96.00 336 CYS A N 1
ATOM 2556 C CA . CYS A 1 336 ? 17.116 3.333 -21.397 1.00 96.00 336 CYS A CA 1
ATOM 2557 C C . CYS A 1 336 ? 16.355 3.227 -20.076 1.00 96.00 336 CYS A C 1
ATOM 2559 O O . CYS A 1 336 ? 16.059 4.246 -19.450 1.00 96.00 336 CYS A O 1
ATOM 2561 N N . ILE A 1 337 ? 16.074 2.003 -19.635 1.00 96.00 337 ILE A N 1
ATOM 2562 C CA . ILE A 1 337 ? 15.506 1.701 -18.322 1.00 96.00 337 ILE A CA 1
ATOM 2563 C C . ILE A 1 337 ? 16.537 0.886 -17.550 1.00 96.00 337 ILE A C 1
ATOM 2565 O O . ILE A 1 337 ? 16.955 -0.186 -17.983 1.00 96.00 337 ILE A O 1
ATOM 2569 N N . ARG A 1 338 ? 16.930 1.391 -16.387 1.00 96.81 338 ARG A N 1
ATOM 2570 C CA . ARG A 1 338 ? 17.703 0.645 -15.402 1.00 96.81 338 ARG A CA 1
ATOM 2571 C C . ARG A 1 338 ? 16.748 0.069 -14.376 1.00 96.81 338 ARG A C 1
ATOM 2573 O O . ARG A 1 338 ? 16.039 0.839 -13.736 1.00 96.81 338 ARG A O 1
ATOM 2580 N N . ILE A 1 339 ? 16.784 -1.244 -14.188 1.00 96.75 339 ILE A N 1
ATOM 2581 C CA . ILE A 1 339 ? 16.049 -1.942 -13.132 1.00 96.75 339 ILE A CA 1
ATOM 2582 C C . ILE A 1 339 ? 17.083 -2.588 -12.221 1.00 96.75 339 ILE A C 1
ATOM 2584 O O . ILE A 1 339 ? 17.945 -3.325 -12.697 1.00 96.75 339 ILE A O 1
ATOM 2588 N N . ARG A 1 340 ? 17.009 -2.310 -10.921 1.00 96.50 340 ARG A N 1
ATOM 2589 C CA . ARG A 1 340 ? 17.840 -2.977 -9.923 1.00 96.50 340 ARG A CA 1
ATOM 2590 C C . ARG A 1 340 ? 16.994 -4.004 -9.175 1.00 96.50 340 ARG A C 1
ATOM 2592 O O . ARG A 1 340 ? 16.229 -3.638 -8.286 1.00 96.50 340 ARG A O 1
ATOM 2599 N N . GLY A 1 341 ? 17.126 -5.263 -9.592 1.00 87.75 341 GLY A N 1
ATOM 2600 C CA . GLY A 1 341 ? 16.682 -6.436 -8.832 1.00 87.75 341 GLY A CA 1
ATOM 2601 C C . GLY A 1 341 ? 17.654 -6.790 -7.701 1.00 87.75 341 GLY A C 1
ATOM 2602 O O . GLY A 1 341 ? 18.557 -6.000 -7.407 1.00 87.75 341 GLY A O 1
ATOM 2603 N N . ASP A 1 342 ? 17.427 -7.943 -7.077 1.00 69.56 342 ASP A N 1
ATOM 2604 C CA . ASP A 1 342 ? 18.266 -8.534 -6.027 1.00 69.56 342 ASP A CA 1
ATOM 2605 C C . ASP A 1 342 ? 19.658 -8.977 -6.508 1.00 69.56 342 ASP A C 1
ATOM 2607 O O . ASP A 1 342 ? 19.831 -9.276 -7.715 1.00 69.56 342 ASP A O 1
#

Sequence (342 aa):
MCLISIIKASILPALTLLFLRPATVPAATAGGPPPSFVKLANAMAAGATIWGRACGTMQDEDCGRTASNISRQLTQIANHGIFKNKLPKTWAILIDGTWTGAAGYWSPTLRAPDGAAAILLKPSAVSNSMDATRLLVHEMMHLVHGAFRPEEKSWVREGLALLSEYIVTGFFNPALHIGFKQPETSLTGATDPRLPEDSPDSNRAAEYGHQLQYFYYLYRLCGGQKFFDALAFSKSSSQGMNLLDEILGGLHRDGTAPDAACENFGRSFVSFEIARFAHNMSVPSQYVVLGATGAIVRDKPTAGIPEFSAMAYRPEKTTRPPRCLPGDLAWNHDLCIRIRGD

Radius of gyration: 23.53 Å; chains: 1; bounding box: 68×55×67 Å

pLDDT: mean 84.3, std 19.16, range [30.42, 98.56]

Foldseek 3Di:
DDDDDDDDDDDDDDDPPPPPDPPDDDDDDDDDDQFAWDFQDDLPLLQETETEGPPPPPPPVLVNVLVVLLSVLSNLLCPDPVNPVQADNHEYEYAYQPQQFAQKDAAPPDAHPVRHGYIYGYSVQSPDNLSNSLRCQLRRLLRRLCVQCVPAQQLLSLLLSQQSSCVRRVDHDPLLVVLLACQLAALRDRQDRRHHPPPPPDPNSNNSNSSPLLSVLCLVQQQHVQLSCCSSRPNDPDHDQRSQQVSLCVSCVVVSRVDPLSNGDVSVLVLSQQLQAQPDPVDSSSHDCPDPGGHDEAADDDPDRDESGKHKYFADVVDVQGDDDPPWADSDSGMTMDGHYD

Secondary structure (DSSP, 8-state):
------------------------------SSPPPPPEEEEEEGGGTEEEEEE--TTS-HHHHHHHHHHHHHHHHHHHTSTTTTTTS-SSEEEEEETT--S-SEEEEEEEE-TTS-EEEEE-GGGGSSHHHHHHHHHHHHHHHHHHHH-TT--HHHHHHHHHHHHHHHHS---THHHHHHHSTTS-TT----TTS-TT-TT-THHHHHHHHHHHHHHHHHHTTTHHHHHHHHH---S--HHHHHHHHHHHHHHTTSS-SGGGS-HHHHHHHHHHHHHS--TTSGGG---S-SPPPPEESSPPTTPPTTEEEEEPPPTTSSS--PPTTPEEEETTEEEEEE--